Protein AF-A0AA40ZTD1-F1 (afdb_monomer_lite)

Structure (mmCIF, N/CA/C/O backbone):
data_AF-A0AA40ZTD1-F1
#
_entry.id   AF-A0AA40ZTD1-F1
#
loop_
_atom_site.group_PDB
_atom_site.id
_atom_site.type_symbol
_atom_site.label_atom_id
_atom_site.label_alt_id
_atom_site.label_comp_id
_atom_site.label_asym_id
_atom_site.label_entity_id
_atom_site.label_seq_id
_atom_site.pdbx_PDB_ins_code
_atom_site.Cartn_x
_atom_site.Cartn_y
_atom_site.Cartn_z
_atom_site.occupancy
_atom_site.B_iso_or_equiv
_atom_site.auth_seq_id
_atom_site.auth_comp_id
_atom_site.auth_asym_id
_atom_site.auth_atom_id
_atom_site.pdbx_PDB_model_num
ATOM 1 N N . MET A 1 1 ? -2.121 -22.161 13.294 1.00 44.66 1 MET A N 1
ATOM 2 C CA . MET A 1 1 ? -2.294 -21.063 14.268 1.00 44.66 1 MET A CA 1
ATOM 3 C C . MET A 1 1 ? -3.595 -20.372 13.915 1.00 44.66 1 MET A C 1
ATOM 5 O O . MET A 1 1 ? -3.881 -20.266 12.732 1.00 44.66 1 MET A O 1
ATOM 9 N N . ASN A 1 2 ? -4.419 -20.008 14.896 1.00 51.22 2 ASN A N 1
ATOM 10 C CA . ASN A 1 2 ? -5.628 -19.241 14.607 1.00 51.22 2 ASN A CA 1
ATOM 11 C C . ASN A 1 2 ? -5.185 -17.822 14.246 1.00 51.22 2 ASN A C 1
ATOM 13 O O . ASN A 1 2 ? -4.738 -17.079 15.114 1.00 51.22 2 ASN A O 1
ATOM 17 N N . ASP A 1 3 ? -5.237 -17.503 12.955 1.00 63.94 3 ASP A N 1
ATOM 18 C CA . ASP A 1 3 ? -4.934 -16.189 12.393 1.00 63.94 3 ASP A CA 1
ATOM 19 C C . ASP A 1 3 ? -5.992 -15.188 12.855 1.00 63.94 3 ASP A C 1
ATOM 21 O O . ASP A 1 3 ? -6.998 -14.958 12.175 1.00 63.94 3 ASP A O 1
ATOM 25 N N . THR A 1 4 ? -5.793 -14.673 14.068 1.00 84.56 4 THR A N 1
ATOM 26 C CA . THR A 1 4 ? -6.741 -13.796 14.746 1.00 84.56 4 THR A CA 1
ATOM 27 C C . THR A 1 4 ? -6.064 -12.531 15.230 1.00 84.56 4 THR A C 1
ATOM 29 O O . THR A 1 4 ? -5.231 -12.565 16.136 1.00 84.56 4 THR A O 1
ATOM 32 N N . ILE A 1 5 ? -6.467 -11.415 14.633 1.00 93.75 5 ILE A N 1
ATOM 33 C CA . ILE A 1 5 ? -6.135 -10.065 15.079 1.00 93.75 5 ILE A CA 1
ATOM 34 C C . ILE A 1 5 ? -7.439 -9.310 15.302 1.00 93.75 5 ILE A C 1
ATOM 36 O O . ILE A 1 5 ? -8.308 -9.273 14.426 1.00 93.75 5 ILE A O 1
ATOM 40 N N . THR A 1 6 ? -7.557 -8.679 16.463 1.00 95.25 6 THR A N 1
ATOM 41 C CA . THR A 1 6 ? -8.666 -7.788 16.795 1.00 95.25 6 THR A CA 1
ATOM 42 C C . THR A 1 6 ? -8.119 -6.395 17.041 1.00 95.25 6 THR A C 1
ATOM 44 O O . THR A 1 6 ? -7.169 -6.214 17.794 1.00 95.25 6 THR A O 1
ATOM 47 N N . ILE A 1 7 ? -8.733 -5.396 16.417 1.00 97.12 7 ILE A N 1
ATOM 48 C CA . ILE A 1 7 ? -8.440 -3.980 16.607 1.00 97.12 7 ILE A CA 1
ATOM 49 C C . ILE A 1 7 ? -9.749 -3.271 16.928 1.00 97.12 7 ILE A C 1
ATOM 51 O O . ILE A 1 7 ? -10.681 -3.269 16.122 1.00 97.12 7 ILE A O 1
ATOM 55 N N . ARG A 1 8 ? -9.809 -2.599 18.072 1.00 97.44 8 ARG A N 1
ATOM 56 C CA . ARG A 1 8 ? -10.888 -1.680 18.419 1.00 97.44 8 ARG A CA 1
ATOM 57 C C . ARG A 1 8 ? -10.333 -0.267 18.510 1.00 97.44 8 ARG A C 1
ATOM 59 O O . ARG A 1 8 ? -9.613 0.091 19.437 1.00 97.44 8 ARG A O 1
ATOM 66 N N . ALA A 1 9 ? -10.675 0.538 17.511 1.00 97.50 9 ALA A N 1
ATOM 67 C CA . ALA A 1 9 ? -10.151 1.885 17.340 1.00 97.50 9 ALA A CA 1
ATOM 68 C C . ALA A 1 9 ? -11.274 2.917 17.250 1.00 97.50 9 ALA A C 1
ATOM 70 O O . ALA A 1 9 ? -12.373 2.649 16.752 1.00 97.50 9 ALA A O 1
ATOM 71 N N . THR A 1 10 ? -10.972 4.151 17.657 1.00 97.69 10 THR A N 1
ATOM 72 C CA . THR A 1 10 ? -11.918 5.249 17.463 1.00 97.69 10 THR A CA 1
ATOM 73 C C . THR A 1 10 ? -12.029 5.602 15.979 1.00 97.69 10 THR A C 1
ATOM 75 O O . THR A 1 10 ? -11.032 5.657 15.249 1.00 97.69 10 THR A O 1
ATOM 78 N N . LYS A 1 11 ? -13.237 5.963 15.533 1.00 96.88 11 LYS A N 1
ATOM 79 C CA . LYS A 1 11 ? -13.462 6.525 14.193 1.00 96.88 11 LYS A CA 1
ATOM 80 C C . LYS A 1 11 ? -12.561 7.737 13.931 1.00 96.88 11 LYS A C 1
ATOM 82 O O . LYS A 1 11 ? -12.129 7.937 12.796 1.00 96.88 11 LYS A O 1
ATOM 87 N N . LYS A 1 12 ? -12.268 8.545 14.960 1.00 97.38 12 LYS A N 1
ATOM 88 C CA . LYS A 1 12 ? -11.381 9.713 14.858 1.00 97.38 12 LYS A CA 1
ATOM 89 C C . LYS A 1 12 ? -9.960 9.290 14.480 1.00 97.38 12 LYS A C 1
ATOM 91 O O . LYS A 1 12 ? -9.439 9.827 13.509 1.00 97.38 12 LYS A O 1
ATOM 96 N N . SER A 1 13 ? -9.376 8.318 15.183 1.00 97.56 13 SER A N 1
ATOM 97 C CA . SER A 1 13 ? -8.025 7.809 14.900 1.00 97.56 13 SER A CA 1
ATOM 98 C C . SER A 1 13 ? -7.928 7.259 13.478 1.00 97.56 13 SER A C 1
ATOM 100 O O . SER A 1 13 ? -7.059 7.673 12.713 1.00 97.56 13 SER A O 1
ATOM 102 N N . LEU A 1 14 ? -8.895 6.427 13.074 1.00 97.75 14 LEU A N 1
ATOM 103 C CA . LEU A 1 14 ? -8.951 5.872 11.718 1.00 97.75 14 LEU A CA 1
ATOM 104 C C . LEU A 1 14 ? -9.128 6.961 10.651 1.00 97.75 14 LEU A C 1
ATOM 106 O O . LEU A 1 14 ? -8.474 6.930 9.611 1.00 97.75 14 LEU A O 1
ATOM 110 N N . SER A 1 15 ? -9.963 7.969 10.917 1.00 97.50 15 SER A N 1
ATOM 111 C CA . SER A 1 15 ? -10.144 9.108 10.009 1.00 97.50 15 SER A CA 1
ATOM 112 C C . SER A 1 15 ? -8.856 9.918 9.844 1.00 97.50 15 SER A C 1
ATOM 114 O O . SER A 1 15 ? -8.562 10.374 8.739 1.00 97.50 15 SER A O 1
ATOM 116 N N . THR A 1 16 ? -8.091 10.110 10.921 1.00 97.81 16 THR A N 1
ATOM 117 C CA . THR A 1 16 ? -6.793 10.794 10.874 1.00 97.81 16 THR A CA 1
ATOM 118 C C . THR A 1 16 ? -5.773 9.977 10.087 1.00 97.81 16 THR A C 1
ATOM 120 O O . THR A 1 16 ? -5.138 10.536 9.197 1.00 97.81 16 THR A O 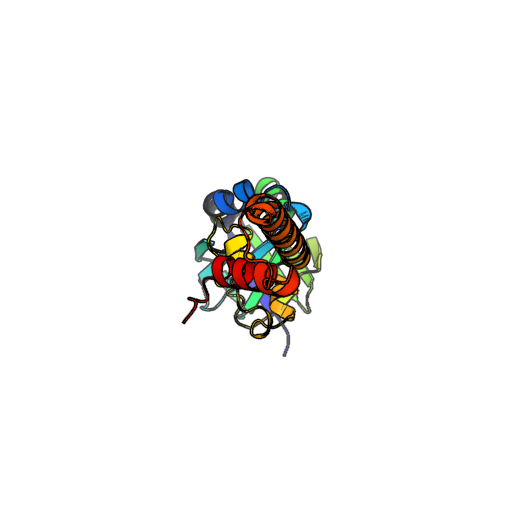1
ATOM 123 N N . ALA A 1 17 ? -5.685 8.665 10.325 1.00 97.50 17 ALA A N 1
ATOM 124 C CA . ALA A 1 17 ? -4.798 7.772 9.581 1.00 97.50 17 ALA A CA 1
ATOM 125 C C . ALA A 1 17 ? -5.095 7.800 8.072 1.00 97.50 17 ALA A C 1
ATOM 127 O O . ALA A 1 17 ? -4.202 8.028 7.258 1.00 97.50 17 ALA A O 1
ATOM 128 N N . VAL A 1 18 ? -6.372 7.679 7.688 1.00 97.00 18 VAL A N 1
ATOM 129 C CA . VAL A 1 18 ? -6.798 7.767 6.282 1.00 97.00 18 VAL A CA 1
ATOM 130 C C . VAL A 1 18 ? -6.386 9.105 5.662 1.00 97.00 18 VAL A C 1
ATOM 132 O O . VAL A 1 18 ? -5.887 9.123 4.537 1.00 97.00 18 VAL A O 1
ATOM 135 N N . LYS A 1 19 ? -6.561 10.225 6.377 1.00 96.38 19 LYS A N 1
ATOM 136 C CA . LYS A 1 19 ? -6.160 11.558 5.895 1.00 96.38 19 LYS A CA 1
ATOM 137 C C . LYS A 1 19 ? -4.646 11.696 5.750 1.00 96.38 19 LYS A C 1
ATOM 139 O O . LYS A 1 19 ? -4.204 12.215 4.730 1.00 96.38 19 LYS A O 1
ATOM 144 N N . ALA A 1 20 ? -3.872 11.226 6.727 1.00 95.44 20 ALA A N 1
ATOM 145 C CA . ALA A 1 20 ? -2.412 11.276 6.690 1.00 95.44 20 ALA A CA 1
ATOM 146 C C . ALA A 1 20 ? -1.857 10.501 5.483 1.00 95.44 20 ALA A C 1
ATOM 148 O O . ALA A 1 20 ? -0.979 10.984 4.774 1.00 95.44 20 ALA A O 1
ATOM 149 N N . LEU A 1 21 ? -2.451 9.344 5.181 1.00 95.12 21 LEU A N 1
ATOM 150 C CA . LEU A 1 21 ? -2.023 8.458 4.094 1.00 95.12 21 LEU A CA 1
ATOM 151 C C . LEU A 1 21 ? -2.641 8.809 2.727 1.00 95.12 21 LEU A C 1
ATOM 153 O O . LEU A 1 21 ? -2.369 8.149 1.723 1.00 95.12 21 LEU A O 1
ATOM 157 N N . PHE A 1 22 ? -3.461 9.862 2.650 1.00 93.31 22 PHE A N 1
ATOM 158 C CA . PHE A 1 22 ? -4.164 10.246 1.422 1.00 93.31 22 PHE A CA 1
ATOM 159 C C . PHE A 1 22 ? -3.223 10.693 0.296 1.00 93.31 22 PHE A C 1
ATOM 161 O O . PHE A 1 22 ? -3.551 10.528 -0.880 1.00 93.3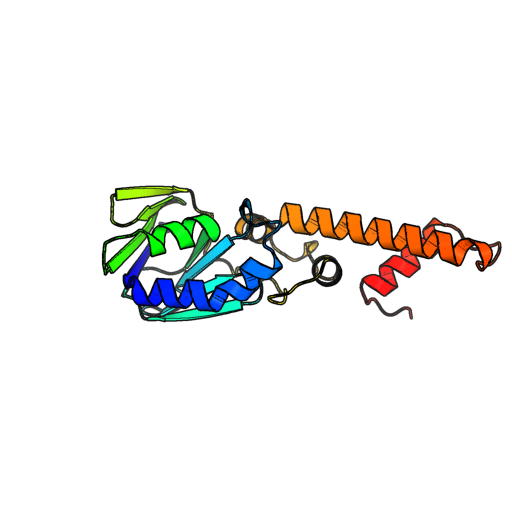1 22 PHE A O 1
ATOM 168 N N . ALA A 1 23 ? -2.050 11.238 0.634 1.00 90.12 23 ALA A N 1
ATOM 169 C CA . ALA A 1 23 ? -1.076 11.689 -0.356 1.00 90.12 23 ALA A CA 1
ATOM 170 C C . ALA A 1 23 ? -0.597 10.544 -1.269 1.00 90.12 23 ALA A C 1
ATOM 172 O O . ALA A 1 23 ? -0.529 10.741 -2.484 1.00 90.12 23 ALA A O 1
ATOM 173 N N . GLY A 1 24 ? -0.356 9.353 -0.707 1.00 87.88 24 GLY A N 1
ATOM 174 C CA . GLY A 1 24 ? -0.003 8.159 -1.483 1.00 87.88 24 GLY A CA 1
ATOM 175 C C . GLY A 1 24 ? -1.124 7.745 -2.428 1.00 87.88 24 GLY A C 1
ATOM 176 O O . GLY A 1 24 ? -0.923 7.657 -3.639 1.00 87.88 24 GLY A O 1
ATOM 177 N N . TYR A 1 25 ? -2.348 7.625 -1.901 1.00 91.31 25 TYR A N 1
ATOM 178 C CA . TYR A 1 25 ? -3.519 7.287 -2.714 1.00 91.31 25 TYR A CA 1
ATOM 179 C C . TYR A 1 25 ? -3.725 8.272 -3.874 1.00 91.31 25 TYR A C 1
ATOM 181 O O . TYR A 1 25 ? -3.976 7.861 -5.003 1.00 91.31 25 TYR A O 1
ATOM 189 N N . LYS A 1 26 ? -3.590 9.583 -3.627 1.00 91.94 26 LYS A N 1
ATOM 190 C CA . LYS A 1 26 ? -3.792 10.613 -4.657 1.00 91.94 26 LYS A CA 1
ATOM 191 C C . LYS A 1 26 ? -2.813 10.465 -5.823 1.00 91.94 26 LYS A C 1
ATOM 193 O O . LYS A 1 26 ? -3.191 10.703 -6.966 1.00 91.94 26 LYS A O 1
ATOM 198 N N . LYS A 1 27 ? -1.564 10.098 -5.545 1.00 90.44 27 LYS A N 1
ATOM 199 C CA . LYS A 1 27 ? -0.513 9.960 -6.565 1.00 90.44 27 LYS A CA 1
ATOM 200 C C . LYS A 1 27 ? -0.671 8.698 -7.402 1.00 90.44 27 LYS A C 1
ATOM 202 O O . LYS A 1 27 ? -0.327 8.708 -8.579 1.00 90.44 27 LYS A O 1
ATOM 207 N N . HIS A 1 28 ? -1.309 7.686 -6.826 1.00 90.00 28 HIS A N 1
ATOM 208 C CA . HIS A 1 28 ? -1.566 6.390 -7.448 1.00 90.00 28 HIS A CA 1
ATOM 209 C C . HIS A 1 28 ? -3.048 6.163 -7.759 1.00 90.00 28 HIS A C 1
ATOM 211 O O . HIS A 1 28 ? -3.495 5.027 -7.888 1.00 90.00 28 HIS A O 1
ATOM 217 N N . ALA A 1 29 ? -3.823 7.241 -7.915 1.00 88.06 29 ALA A N 1
ATOM 218 C CA . ALA A 1 29 ? -5.276 7.179 -8.083 1.00 88.06 29 ALA A CA 1
ATOM 219 C C . ALA A 1 29 ? -5.723 6.387 -9.326 1.00 88.06 29 ALA A C 1
ATOM 221 O O . ALA A 1 29 ? -6.811 5.813 -9.324 1.00 88.06 29 ALA A O 1
ATOM 222 N N . LYS A 1 30 ? -4.876 6.296 -10.362 1.00 90.38 30 LYS A N 1
ATOM 223 C CA . LYS A 1 30 ? -5.119 5.432 -11.532 1.00 90.38 30 LYS A CA 1
ATOM 224 C C . LYS A 1 30 ? -5.232 3.942 -11.177 1.00 90.38 30 LYS A C 1
ATOM 226 O O . LYS A 1 30 ? -5.883 3.206 -11.901 1.00 90.38 30 LYS A O 1
ATOM 231 N N . TYR A 1 31 ? -4.673 3.524 -10.041 1.00 89.31 31 TYR A N 1
ATOM 232 C CA . TYR A 1 31 ? -4.773 2.168 -9.498 1.00 89.31 31 TYR A CA 1
ATOM 233 C C . TYR A 1 31 ? -5.752 2.084 -8.323 1.00 89.31 31 TYR A C 1
ATOM 235 O O . TYR A 1 31 ? -5.621 1.203 -7.480 1.00 89.31 31 TYR A O 1
ATOM 243 N N . SER A 1 32 ? -6.701 3.020 -8.206 1.00 87.19 32 SER A N 1
ATOM 244 C CA . SER A 1 32 ? -7.540 3.165 -7.004 1.00 87.19 32 SER A CA 1
ATOM 245 C C . SER A 1 32 ? -8.258 1.890 -6.550 1.00 87.19 32 SER A C 1
ATOM 247 O O . SER A 1 32 ? -8.462 1.721 -5.347 1.00 87.19 32 SER A O 1
ATOM 249 N N . ASP A 1 33 ? -8.605 0.997 -7.477 1.00 86.50 33 ASP A N 1
ATOM 250 C CA . ASP A 1 33 ? -9.276 -0.266 -7.164 1.00 86.50 33 ASP A CA 1
ATOM 251 C C . ASP A 1 33 ? -8.307 -1.314 -6.585 1.00 86.50 33 ASP A C 1
ATOM 253 O O . ASP A 1 33 ? -8.670 -2.042 -5.659 1.00 86.50 33 ASP A O 1
ATOM 257 N N . ALA A 1 34 ? -7.056 -1.336 -7.059 1.00 87.94 34 ALA A N 1
ATOM 258 C CA . ALA A 1 34 ? -6.000 -2.209 -6.545 1.00 87.94 34 ALA A CA 1
ATOM 259 C C . ALA A 1 34 ? -5.304 -1.633 -5.299 1.00 87.94 34 ALA A C 1
ATOM 261 O O . ALA A 1 34 ? -4.769 -2.390 -4.497 1.00 87.94 34 ALA A O 1
ATOM 262 N N . TYR A 1 35 ? -5.331 -0.309 -5.106 1.00 92.12 35 TYR A N 1
ATOM 263 C CA . TYR A 1 35 ? -4.591 0.380 -4.049 1.00 92.12 35 TYR A CA 1
ATOM 264 C C . TYR A 1 35 ? -5.055 -0.045 -2.649 1.00 92.12 35 TYR A C 1
ATOM 266 O O . TYR A 1 35 ? -6.205 0.183 -2.245 1.00 92.12 35 TYR A O 1
ATOM 274 N N . LYS A 1 36 ? -4.136 -0.635 -1.884 1.00 94.69 36 LYS A N 1
ATOM 275 C CA . LYS A 1 36 ? -4.411 -1.185 -0.556 1.00 94.69 36 LYS A CA 1
ATOM 276 C C . LYS A 1 36 ? -4.019 -0.231 0.571 1.00 94.69 36 LYS A C 1
ATOM 278 O O . LYS A 1 36 ? -3.098 0.574 0.456 1.00 94.69 36 LYS A O 1
ATOM 283 N N . LEU A 1 37 ? -4.729 -0.369 1.682 1.00 95.88 37 LEU A N 1
ATOM 284 C CA . LEU A 1 37 ? -4.330 0.077 3.008 1.00 95.88 37 LEU A CA 1
ATOM 285 C C . LEU A 1 37 ? -4.095 -1.175 3.850 1.00 95.88 37 LEU A C 1
ATOM 287 O O . LEU A 1 37 ? -4.952 -2.057 3.881 1.00 95.88 37 LEU A O 1
ATOM 291 N N . SER A 1 38 ? -2.973 -1.226 4.548 1.00 96.62 38 SER A N 1
ATOM 292 C CA . SER A 1 38 ? -2.675 -2.247 5.542 1.00 96.62 38 SER A CA 1
ATOM 293 C C . SER A 1 38 ? -2.897 -1.697 6.948 1.00 96.62 38 SER A C 1
ATOM 295 O O . SER A 1 38 ? -2.582 -0.537 7.220 1.00 96.62 38 SER A O 1
ATOM 297 N N . LEU A 1 39 ? -3.434 -2.524 7.838 1.00 97.12 39 LEU A N 1
ATOM 298 C CA . LEU A 1 39 ? -3.424 -2.298 9.278 1.00 97.12 39 LEU A CA 1
ATOM 299 C C . LEU A 1 39 ? -2.628 -3.427 9.924 1.00 97.12 39 LEU A C 1
ATOM 301 O O . LEU A 1 39 ? -2.927 -4.600 9.698 1.00 97.12 39 LEU A O 1
ATOM 305 N N . SER A 1 40 ? -1.632 -3.065 10.727 1.00 96.06 40 SER A N 1
ATOM 306 C CA . SER A 1 40 ? -0.762 -4.017 11.413 1.00 96.06 40 SER A CA 1
ATOM 307 C C . SER A 1 40 ? -0.706 -3.759 12.909 1.00 96.06 40 SER A C 1
ATOM 309 O O . SER A 1 40 ? -0.637 -2.600 13.328 1.00 96.06 40 SER A O 1
ATOM 311 N N . VAL A 1 41 ? -0.624 -4.832 13.686 1.00 96.00 41 VAL A N 1
ATOM 312 C CA . VAL A 1 41 ? -0.312 -4.805 15.117 1.00 96.00 41 VAL A CA 1
ATOM 313 C C . VAL A 1 41 ? 0.936 -5.646 15.332 1.00 96.00 41 VAL A C 1
ATOM 315 O O . VAL A 1 41 ? 0.902 -6.872 15.237 1.00 96.00 41 VAL A O 1
ATOM 318 N N . ALA A 1 42 ? 2.049 -4.965 15.589 1.00 92.88 42 ALA A N 1
ATOM 319 C CA . ALA A 1 42 ? 3.298 -5.595 16.019 1.00 92.88 42 ALA A CA 1
ATOM 320 C C . ALA A 1 42 ? 3.436 -5.552 17.548 1.00 92.88 42 ALA A C 1
ATOM 322 O O . ALA A 1 42 ? 3.897 -6.512 18.159 1.00 92.88 42 ALA A O 1
ATOM 323 N N . THR A 1 43 ? 2.976 -4.456 18.157 1.00 92.69 43 THR A N 1
ATOM 324 C CA . THR A 1 43 ? 3.005 -4.223 19.602 1.00 92.69 43 THR A CA 1
ATOM 325 C C . THR A 1 43 ? 1.575 -4.046 20.107 1.00 92.69 43 THR A C 1
ATOM 327 O O . THR A 1 43 ? 0.850 -3.224 19.538 1.00 92.69 43 THR A O 1
ATOM 330 N N . PRO A 1 44 ? 1.153 -4.757 21.170 1.00 93.69 44 PRO A N 1
ATOM 331 C CA . PRO A 1 44 ? -0.166 -4.558 21.761 1.00 93.69 44 PRO A CA 1
ATOM 332 C C . PRO A 1 44 ? -0.419 -3.087 22.113 1.00 93.69 44 PRO A C 1
ATOM 334 O O . PRO A 1 44 ? 0.453 -2.412 22.656 1.00 93.69 44 PRO A O 1
ATOM 337 N N . GLY A 1 45 ? -1.612 -2.587 21.800 1.00 95.25 45 GLY A N 1
ATOM 338 C CA . GLY A 1 45 ? -2.013 -1.201 22.041 1.00 95.25 45 GLY A CA 1
ATOM 339 C C . GLY A 1 45 ? -1.678 -0.231 20.903 1.00 95.25 45 GLY A C 1
ATOM 340 O O . GLY A 1 45 ? -2.206 0.881 20.880 1.00 95.25 45 GLY A O 1
ATOM 341 N N . LEU A 1 46 ? -0.837 -0.633 19.942 1.00 97.25 46 LEU A N 1
ATOM 342 C CA . LEU A 1 46 ? -0.371 0.225 18.855 1.00 97.25 46 LEU A CA 1
ATOM 343 C C . LEU A 1 46 ? -0.710 -0.375 17.489 1.00 97.25 46 LEU A C 1
ATOM 345 O O . LEU A 1 46 ? -0.252 -1.457 17.124 1.00 97.25 46 LEU A O 1
ATOM 349 N N . VAL A 1 47 ? -1.473 0.379 16.702 1.00 97.69 47 VAL A N 1
ATOM 350 C CA . VAL A 1 47 ? -1.807 0.024 15.322 1.00 97.69 47 VAL A CA 1
ATOM 351 C C . VAL A 1 47 ? -1.011 0.909 14.383 1.00 97.69 47 VAL A C 1
ATOM 353 O O . VAL A 1 47 ? -1.051 2.135 14.495 1.00 97.69 47 VAL A O 1
ATOM 356 N N . THR A 1 48 ? -0.353 0.297 13.404 1.00 97.50 48 THR A N 1
ATOM 357 C CA . THR A 1 48 ? 0.259 1.022 12.289 1.00 97.50 48 THR A CA 1
ATOM 358 C C . THR A 1 48 ? -0.566 0.814 11.031 1.00 97.50 48 THR A C 1
ATOM 360 O O . THR A 1 48 ? -0.730 -0.307 10.552 1.00 97.50 48 THR A O 1
ATOM 363 N N . ALA A 1 49 ? -1.094 1.910 10.492 1.00 97.25 49 ALA A N 1
ATOM 364 C CA . ALA A 1 49 ? -1.700 1.945 9.174 1.00 97.25 49 ALA A CA 1
ATOM 365 C C . ALA A 1 49 ? -0.625 2.233 8.126 1.00 97.25 49 ALA A C 1
ATOM 367 O O . ALA A 1 49 ? 0.130 3.195 8.273 1.00 97.25 49 ALA A O 1
ATOM 368 N N . ARG A 1 50 ? -0.571 1.434 7.059 1.00 96.12 50 ARG A N 1
ATOM 369 C CA . ARG A 1 50 ? 0.413 1.581 5.982 1.00 96.12 50 ARG A CA 1
ATOM 370 C C . ARG A 1 50 ? -0.231 1.636 4.612 1.00 96.12 50 ARG A C 1
ATOM 372 O O . ARG A 1 50 ? -1.207 0.949 4.322 1.00 96.12 50 ARG A O 1
ATOM 379 N N . VAL A 1 51 ? 0.385 2.423 3.751 1.00 94.81 51 VAL A N 1
ATOM 380 C CA . VAL A 1 51 ? 0.317 2.290 2.298 1.00 94.81 51 VAL A CA 1
ATOM 381 C C . VAL A 1 51 ? 1.753 2.134 1.797 1.00 94.81 51 VAL A C 1
ATOM 383 O O . VAL A 1 51 ? 2.697 2.343 2.558 1.00 94.81 51 VAL A O 1
ATOM 386 N N . LEU A 1 52 ? 1.949 1.796 0.527 1.00 91.94 52 LEU A N 1
ATOM 387 C CA . LEU A 1 52 ? 3.300 1.733 -0.036 1.00 91.94 52 LEU A CA 1
ATOM 388 C C . LEU A 1 52 ? 4.041 3.063 0.179 1.00 91.94 52 LEU A C 1
ATOM 390 O O . LEU A 1 52 ? 3.560 4.118 -0.237 1.00 91.94 52 LEU A O 1
ATOM 394 N N . GLY A 1 53 ? 5.177 2.995 0.876 1.00 88.19 53 GLY A N 1
ATOM 395 C CA . GLY A 1 53 ? 6.046 4.132 1.174 1.00 88.19 53 GLY A CA 1
ATOM 396 C C . GLY A 1 53 ? 5.519 5.157 2.180 1.00 88.19 53 GLY A C 1
ATOM 397 O O . GLY A 1 53 ? 6.097 6.238 2.283 1.00 88.19 53 GLY A O 1
ATOM 398 N N . GLY A 1 54 ? 4.439 4.864 2.912 1.00 92.31 54 GLY A N 1
ATOM 399 C CA . GLY A 1 54 ? 3.919 5.762 3.944 1.00 92.31 54 GLY A CA 1
ATOM 400 C C . GLY A 1 54 ? 3.223 5.031 5.084 1.00 92.31 54 GLY A C 1
ATOM 401 O O . GLY A 1 54 ? 2.470 4.084 4.867 1.00 92.31 54 GLY A O 1
ATOM 402 N N . GLU A 1 55 ? 3.424 5.516 6.305 1.00 95.00 55 GLU A N 1
ATOM 403 C CA . GLU A 1 55 ? 2.845 4.920 7.505 1.00 95.00 55 GLU A CA 1
ATOM 404 C C . GLU A 1 55 ? 2.323 5.964 8.494 1.00 95.00 55 GLU A C 1
ATOM 406 O O . GLU A 1 55 ? 2.730 7.126 8.495 1.00 95.00 55 GLU A O 1
ATOM 411 N N . TYR A 1 56 ? 1.365 5.540 9.312 1.00 96.88 56 TYR A N 1
ATOM 412 C CA . TYR A 1 56 ? 0.791 6.336 10.384 1.00 96.88 56 TYR A CA 1
ATOM 413 C C . TYR A 1 56 ? 0.390 5.424 11.542 1.00 96.88 56 TYR A C 1
ATOM 415 O O . TYR A 1 56 ? -0.423 4.514 11.364 1.00 96.88 56 TYR A O 1
ATOM 423 N N . SER A 1 57 ? 0.924 5.691 12.731 1.00 97.69 57 SER A N 1
ATOM 424 C CA . SER A 1 57 ? 0.651 4.899 13.933 1.00 97.69 57 SER A CA 1
ATOM 425 C C . SER A 1 57 ? -0.298 5.624 14.884 1.00 97.69 57 SER A C 1
ATOM 427 O O . SER A 1 57 ? -0.257 6.849 15.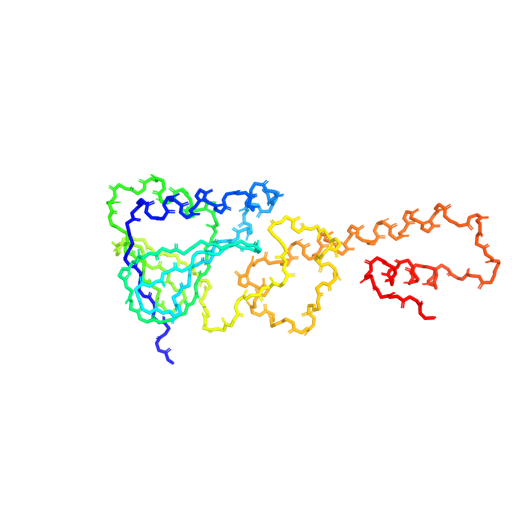006 1.00 97.69 57 SER A O 1
ATOM 429 N N . PHE A 1 58 ? -1.162 4.868 15.556 1.00 98.06 58 PHE A N 1
ATOM 430 C CA . PHE A 1 58 ? -2.097 5.380 16.556 1.00 98.06 58 PHE A CA 1
ATOM 431 C C . PHE A 1 58 ? -2.431 4.314 17.602 1.00 98.06 58 PHE A C 1
ATOM 433 O O . PHE A 1 58 ? -2.354 3.114 17.337 1.00 98.06 58 PHE A O 1
ATOM 440 N N . GLU 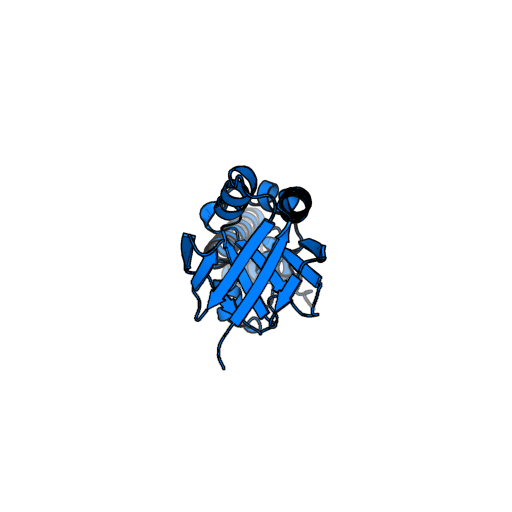A 1 59 ? -2.842 4.763 18.785 1.00 97.62 59 GLU A N 1
ATOM 441 C CA . GLU A 1 59 ? -3.258 3.882 19.876 1.00 97.62 59 GLU A CA 1
ATOM 442 C C . GLU A 1 59 ? -4.671 3.320 19.654 1.00 97.62 59 GLU A C 1
ATOM 444 O O . GLU A 1 59 ? -5.581 4.026 19.192 1.00 97.62 59 GLU A O 1
ATOM 449 N N . ALA A 1 60 ? -4.852 2.045 19.995 1.00 97.50 60 ALA A N 1
ATOM 450 C CA . ALA A 1 60 ? -6.122 1.327 19.938 1.00 97.50 60 ALA A CA 1
ATOM 451 C C . ALA A 1 60 ? -6.109 0.132 20.904 1.00 97.50 60 ALA A C 1
ATOM 453 O O . ALA A 1 60 ? -5.049 -0.349 21.286 1.00 97.50 60 ALA A O 1
ATOM 454 N N . GLU A 1 61 ? -7.277 -0.395 21.263 1.00 97.25 61 GLU A N 1
ATOM 455 C CA . GLU A 1 61 ? -7.349 -1.685 21.958 1.00 97.25 61 GLU A CA 1
ATOM 456 C C . GLU A 1 61 ? -7.081 -2.802 20.939 1.00 97.25 61 GLU A C 1
ATOM 458 O O . GLU A 1 61 ? -7.710 -2.833 19.877 1.00 97.25 61 GLU A O 1
ATOM 463 N N . THR A 1 62 ? -6.144 -3.707 21.227 1.00 96.75 62 THR A N 1
ATOM 464 C CA . THR A 1 62 ? -5.737 -4.756 20.280 1.00 96.75 62 THR A CA 1
ATOM 465 C C . THR A 1 62 ? -5.567 -6.108 20.954 1.00 96.75 62 THR A C 1
ATOM 467 O O . THR A 1 62 ? -5.023 -6.177 22.055 1.00 96.75 62 THR A O 1
ATOM 470 N N . GLU A 1 63 ? -5.902 -7.177 20.240 1.00 94.94 63 GLU A N 1
ATOM 471 C CA . GLU A 1 63 ? -5.592 -8.558 20.616 1.00 94.94 63 GLU A CA 1
ATOM 472 C C . GLU A 1 63 ? -4.955 -9.279 19.424 1.00 94.94 63 GLU A C 1
ATOM 474 O O . GLU A 1 63 ? -5.407 -9.122 18.288 1.00 94.94 63 GLU A O 1
ATOM 479 N N . GLY A 1 64 ? -3.916 -10.075 19.684 1.00 91.94 64 GLY A N 1
ATOM 480 C CA . GLY A 1 64 ? -3.134 -10.741 18.640 1.00 91.94 64 GLY A CA 1
ATOM 481 C C . GLY A 1 64 ? -2.133 -9.818 17.936 1.00 91.94 64 GLY A C 1
ATOM 482 O O . GLY A 1 64 ? -2.022 -8.627 18.233 1.00 91.94 64 GLY A O 1
ATOM 483 N N . THR A 1 65 ? -1.376 -10.394 17.008 1.00 92.19 65 THR A N 1
ATOM 484 C CA . THR A 1 65 ? -0.398 -9.696 16.165 1.00 92.19 65 THR A CA 1
ATOM 485 C C . THR A 1 65 ? -0.578 -10.123 14.717 1.00 92.19 65 THR A C 1
ATOM 487 O O . THR A 1 65 ? -1.114 -11.192 14.441 1.00 92.19 65 THR A O 1
ATOM 490 N N . GLY A 1 66 ? -0.141 -9.282 13.785 1.00 92.94 66 GLY A N 1
ATOM 491 C CA . GLY A 1 66 ? -0.241 -9.552 12.353 1.00 92.94 66 GLY A CA 1
ATOM 492 C C . GLY A 1 66 ? -0.666 -8.326 11.564 1.00 92.94 66 GLY A C 1
ATOM 493 O O . GLY A 1 66 ? -0.806 -7.228 12.108 1.00 92.94 66 GLY A O 1
ATOM 494 N N . SER A 1 67 ? -0.864 -8.522 10.266 1.00 94.62 67 SER A N 1
ATOM 495 C CA . SER A 1 67 ? -1.226 -7.467 9.326 1.00 94.62 67 SER A CA 1
ATOM 496 C C . SER A 1 67 ? -2.326 -7.938 8.393 1.00 94.62 67 SER A C 1
ATOM 498 O O . SER A 1 67 ? -2.295 -9.066 7.910 1.00 94.62 67 SER A O 1
ATOM 500 N N . PHE A 1 68 ? -3.265 -7.055 8.062 1.00 95.00 68 PHE A N 1
ATOM 501 C CA . PHE A 1 68 ? -4.256 -7.324 7.023 1.00 95.00 68 PHE A CA 1
ATOM 502 C C . PHE A 1 68 ? -4.416 -6.148 6.067 1.00 95.00 68 PHE A C 1
ATOM 504 O O . PHE A 1 68 ? -4.268 -4.996 6.479 1.00 95.00 68 PHE A O 1
ATOM 511 N N . SER A 1 69 ? -4.700 -6.435 4.795 1.00 95.06 69 SER A N 1
ATOM 512 C CA . SER A 1 69 ? -4.908 -5.411 3.770 1.00 95.06 69 SER A CA 1
ATOM 513 C C . SER A 1 69 ? -6.363 -5.323 3.317 1.00 95.06 69 SER A C 1
ATOM 515 O O . SER A 1 69 ? -7.097 -6.309 3.226 1.00 95.06 69 SER A O 1
ATOM 517 N N . VAL A 1 70 ? -6.790 -4.100 3.019 1.00 94.19 70 VAL A N 1
ATOM 518 C CA . VAL A 1 70 ? -8.112 -3.763 2.482 1.00 94.19 70 VAL A CA 1
ATOM 519 C C . VAL A 1 70 ? -7.963 -2.751 1.354 1.00 94.19 70 VAL A C 1
ATOM 521 O O . VAL A 1 70 ? -6.981 -2.015 1.296 1.00 94.19 70 VAL A O 1
ATOM 524 N N . SER A 1 71 ? -8.944 -2.663 0.453 1.00 93.25 71 SER A N 1
ATOM 525 C CA . SER A 1 71 ? -8.979 -1.561 -0.518 1.00 93.25 71 SER A CA 1
ATOM 526 C C . SER A 1 71 ? -9.037 -0.222 0.223 1.00 93.25 71 SER A C 1
ATOM 528 O O . SER A 1 71 ? -9.932 0.002 1.046 1.00 93.25 71 SER A O 1
ATOM 530 N N . TYR A 1 72 ? -8.112 0.689 -0.091 1.00 94.56 72 TYR A N 1
ATOM 531 C CA . TYR A 1 72 ? -8.070 2.016 0.527 1.00 94.56 72 TYR A CA 1
ATOM 532 C C . TYR A 1 72 ? -9.363 2.792 0.252 1.00 94.56 72 TYR A C 1
ATOM 534 O O . TYR A 1 72 ? -9.920 3.424 1.152 1.00 94.56 72 TYR A O 1
ATOM 542 N N . ARG A 1 73 ? -9.869 2.727 -0.990 1.00 93.69 73 ARG A N 1
ATOM 543 C CA . ARG A 1 73 ? -11.106 3.404 -1.406 1.00 93.69 73 ARG A CA 1
ATOM 544 C C . ARG A 1 73 ? -12.287 2.943 -0.559 1.00 93.69 73 ARG A C 1
ATOM 546 O O . ARG A 1 73 ? -13.015 3.780 -0.025 1.00 93.69 73 ARG A O 1
ATOM 553 N N . TRP A 1 74 ? -12.449 1.629 -0.421 1.00 92.75 74 TRP A N 1
ATOM 554 C CA . TRP A 1 74 ? -13.513 1.046 0.388 1.00 92.75 74 TRP A CA 1
ATOM 555 C C . TRP A 1 74 ? -13.360 1.415 1.866 1.00 92.75 74 TRP A C 1
ATOM 557 O O . TRP A 1 74 ? -14.310 1.914 2.465 1.00 92.75 74 TRP A O 1
ATOM 567 N N . PHE A 1 75 ? -12.162 1.267 2.439 1.00 94.88 75 PHE A N 1
ATOM 568 C CA . PHE A 1 75 ? -11.933 1.543 3.858 1.00 94.88 75 PHE A CA 1
ATOM 569 C C . PHE A 1 75 ? -12.186 3.013 4.206 1.00 94.88 75 PHE A C 1
ATOM 571 O O . PHE A 1 75 ? -12.819 3.327 5.213 1.00 94.88 75 PHE A O 1
ATOM 578 N N . ARG A 1 76 ? -11.767 3.933 3.330 1.00 95.06 76 ARG A N 1
ATOM 579 C CA . ARG A 1 76 ? -12.058 5.364 3.463 1.00 95.06 76 ARG A CA 1
ATOM 580 C C . ARG A 1 76 ? -13.562 5.643 3.487 1.00 95.06 76 ARG A C 1
ATOM 582 O O . ARG A 1 76 ? -13.999 6.447 4.310 1.00 95.06 76 ARG A O 1
ATOM 589 N N . LEU A 1 77 ? -14.338 5.025 2.592 1.00 93.56 77 LEU A N 1
ATOM 590 C CA . LEU A 1 77 ? -15.799 5.174 2.565 1.00 93.56 77 LEU A CA 1
ATOM 591 C C . LEU A 1 77 ? -16.432 4.588 3.828 1.00 93.56 77 LEU A C 1
ATOM 593 O O . LEU A 1 77 ? -17.206 5.271 4.492 1.00 93.56 77 LEU A O 1
ATOM 597 N N . PHE A 1 78 ? -16.017 3.384 4.220 1.00 93.88 78 PHE A N 1
ATOM 598 C CA . PHE A 1 78 ? -16.469 2.736 5.446 1.00 93.88 78 PHE A CA 1
ATOM 599 C C . PHE A 1 78 ? -16.246 3.621 6.682 1.00 93.88 78 PHE A C 1
ATOM 601 O O . PHE A 1 78 ? -17.196 3.917 7.403 1.00 93.88 78 PHE A O 1
ATOM 608 N N . VAL A 1 79 ? -15.020 4.105 6.912 1.00 95.19 79 VAL A N 1
ATOM 609 C CA . VAL A 1 79 ? -14.709 4.959 8.071 1.00 95.19 79 VAL A CA 1
ATOM 610 C C . VAL A 1 79 ? -15.512 6.260 8.026 1.00 95.19 79 VAL A C 1
ATOM 612 O O . VAL A 1 79 ? -16.022 6.702 9.057 1.00 95.19 79 VAL A O 1
ATOM 615 N N . LYS A 1 80 ? -15.656 6.874 6.844 1.00 94.06 80 LYS A N 1
ATOM 616 C CA . LYS A 1 80 ? -16.427 8.112 6.666 1.00 94.06 80 LYS A CA 1
ATOM 617 C C . LYS A 1 80 ? -17.896 7.917 7.054 1.00 94.06 80 LYS A C 1
ATOM 619 O O . LYS A 1 80 ? -18.411 8.711 7.847 1.00 94.06 80 LYS A O 1
ATOM 624 N N . ASP A 1 81 ? -18.527 6.860 6.554 1.00 93.12 81 ASP A N 1
ATOM 625 C CA . ASP A 1 81 ? -19.974 6.650 6.653 1.00 93.12 81 ASP A CA 1
ATOM 626 C C . ASP A 1 81 ? -20.384 5.877 7.921 1.00 93.12 81 ASP A C 1
ATOM 628 O O . ASP A 1 81 ? -21.546 5.917 8.332 1.00 93.12 81 ASP A O 1
ATOM 632 N N . CYS A 1 82 ? -19.433 5.237 8.612 1.00 91.50 82 CYS A N 1
ATOM 633 C CA . CYS A 1 82 ? -19.683 4.551 9.876 1.00 91.50 82 CYS A CA 1
ATOM 634 C C . CYS A 1 82 ? -20.214 5.528 10.937 1.00 91.50 82 CYS A C 1
ATOM 636 O O . CYS A 1 82 ? -19.558 6.511 11.285 1.00 91.50 82 CYS A O 1
ATOM 638 N N . LYS A 1 83 ? -21.402 5.266 11.486 1.00 91.44 83 LYS A N 1
ATOM 639 C CA . LYS A 1 83 ? -22.021 6.124 12.515 1.00 91.44 83 LYS A CA 1
ATOM 640 C C . LYS A 1 83 ? -21.457 5.880 13.920 1.00 91.44 83 LYS A C 1
ATOM 642 O O . LYS A 1 83 ? -21.644 6.709 14.807 1.00 91.44 83 LYS A O 1
ATOM 647 N N . MET A 1 84 ? -20.769 4.759 14.129 1.00 93.12 84 MET A N 1
ATOM 648 C CA . MET A 1 84 ? -20.240 4.372 15.435 1.00 93.12 84 MET A CA 1
ATOM 649 C C . MET A 1 84 ? -18.954 5.142 15.756 1.00 93.12 84 MET A C 1
ATOM 651 O O . MET A 1 84 ? -18.096 5.347 14.899 1.00 93.12 84 MET A O 1
ATOM 655 N N . LYS A 1 85 ? -18.811 5.570 17.017 1.00 94.50 85 LYS A N 1
ATOM 656 C CA . LYS A 1 85 ? -17.584 6.229 17.502 1.00 94.50 85 LYS A CA 1
ATOM 657 C C . LYS A 1 85 ? -16.423 5.246 17.655 1.00 94.50 85 LYS A C 1
ATOM 659 O O . LYS A 1 85 ? -15.276 5.645 17.476 1.00 94.50 85 LYS A O 1
ATOM 664 N N . GLN A 1 86 ? -16.742 3.999 17.987 1.00 96.06 86 GLN A N 1
ATOM 665 C CA . GLN A 1 86 ? -15.809 2.886 18.115 1.00 96.06 86 GLN A CA 1
ATOM 666 C C . GLN A 1 86 ? -16.042 1.909 16.968 1.00 96.06 86 GLN A C 1
ATOM 668 O O . GLN A 1 86 ? -17.191 1.606 16.640 1.00 96.06 86 GLN A O 1
ATOM 673 N N . ILE A 1 87 ? -14.954 1.447 16.363 1.00 96.25 87 ILE A N 1
ATOM 674 C CA . ILE A 1 87 ? -14.966 0.481 15.271 1.00 96.25 87 ILE A CA 1
ATOM 675 C C . ILE A 1 87 ? -14.155 -0.730 15.719 1.00 96.25 87 ILE A C 1
ATOM 677 O O . ILE A 1 87 ? -12.963 -0.611 15.989 1.00 96.25 87 ILE A O 1
ATOM 681 N N . CYS A 1 88 ? -14.820 -1.877 15.802 1.00 95.69 88 CYS A N 1
ATOM 682 C CA . CYS A 1 88 ? -14.221 -3.176 16.056 1.00 95.69 88 CYS A CA 1
ATOM 683 C C . CYS A 1 88 ? -13.942 -3.870 14.719 1.00 95.69 88 CYS A C 1
ATOM 685 O O . CYS A 1 88 ? -14.832 -3.979 13.875 1.00 95.69 88 CYS A O 1
ATOM 687 N N . MET A 1 89 ? -12.709 -4.318 14.535 1.00 96.25 89 MET A N 1
ATOM 688 C CA . MET A 1 89 ? -12.193 -4.991 13.351 1.00 96.25 89 MET A CA 1
ATOM 689 C C . MET A 1 89 ? -11.568 -6.300 13.818 1.00 96.25 89 MET A C 1
ATOM 691 O O . MET A 1 89 ? -10.556 -6.258 14.506 1.00 96.25 89 MET A O 1
ATOM 695 N N . ALA A 1 90 ? -12.163 -7.439 13.483 1.00 95.44 90 ALA A N 1
ATOM 696 C CA . ALA A 1 90 ? -11.643 -8.753 13.856 1.00 95.44 90 ALA A CA 1
ATOM 697 C C . ALA A 1 90 ? -11.385 -9.573 12.596 1.00 95.44 90 ALA A C 1
ATOM 699 O O . ALA A 1 90 ? -12.311 -9.814 11.824 1.00 95.44 90 ALA A O 1
ATOM 700 N N . VAL A 1 91 ? -10.145 -9.988 12.368 1.00 94.44 91 VAL A N 1
ATOM 701 C CA . VAL A 1 91 ? -9.805 -10.897 11.272 1.00 94.44 91 VAL A CA 1
ATOM 702 C C . VAL A 1 91 ? -9.792 -12.311 11.814 1.00 94.44 91 VAL A C 1
ATOM 704 O O . VAL A 1 91 ? -9.112 -12.568 12.796 1.00 94.44 91 VAL A O 1
ATOM 707 N N . ASN A 1 92 ? -10.528 -13.211 11.168 1.00 89.50 92 ASN A N 1
ATOM 708 C CA . ASN A 1 92 ? -10.512 -14.641 11.456 1.00 89.50 92 ASN A CA 1
ATOM 709 C C . ASN A 1 92 ? -10.394 -15.395 10.128 1.00 89.50 92 ASN A C 1
ATOM 711 O O . ASN A 1 92 ? -11.288 -15.288 9.285 1.00 89.50 92 ASN A O 1
ATOM 715 N N . GLY A 1 93 ? -9.296 -16.127 9.918 1.00 81.31 93 GLY A N 1
ATOM 716 C CA . GLY A 1 93 ? -9.122 -16.983 8.734 1.00 81.31 93 GLY A CA 1
ATOM 717 C C . GLY A 1 93 ? -9.286 -16.240 7.398 1.00 81.31 93 GLY A C 1
ATOM 718 O O . GLY A 1 93 ? -10.043 -16.676 6.533 1.00 81.31 93 GLY A O 1
ATOM 719 N N . GLY A 1 94 ? -8.649 -15.070 7.257 1.00 85.94 94 GLY A N 1
ATOM 720 C CA . GLY A 1 94 ? -8.711 -14.248 6.036 1.00 85.94 94 GLY A CA 1
ATOM 721 C C . GLY A 1 94 ? -10.030 -13.491 5.827 1.00 85.94 94 GLY A C 1
ATOM 722 O O . GLY A 1 94 ? -10.270 -12.929 4.760 1.00 85.94 94 GLY A O 1
ATOM 723 N N . SER A 1 95 ? -10.910 -13.460 6.830 1.00 92.19 95 SER A N 1
ATOM 724 C CA . SER A 1 95 ? -12.152 -12.684 6.792 1.00 92.19 95 SER A CA 1
ATOM 725 C C . SER A 1 95 ? -12.145 -11.609 7.871 1.00 92.19 95 SER A C 1
ATOM 727 O O . SER A 1 95 ? -12.070 -11.919 9.056 1.00 92.19 95 SER A O 1
ATOM 729 N N . LEU A 1 96 ? -12.250 -10.344 7.465 1.00 94.19 96 LEU A N 1
ATOM 730 C CA . LEU A 1 96 ? -12.403 -9.205 8.362 1.00 94.19 96 LEU A CA 1
ATOM 731 C C . LEU A 1 96 ? -13.880 -8.999 8.684 1.00 94.19 96 LEU A C 1
ATOM 733 O O . LEU A 1 96 ? -14.685 -8.685 7.807 1.00 94.19 96 LEU A O 1
ATOM 737 N N . CYS A 1 97 ? -14.212 -9.122 9.961 1.00 93.56 97 CYS A N 1
ATOM 738 C CA . CYS A 1 97 ? -15.493 -8.779 10.541 1.00 93.56 97 CYS A CA 1
ATOM 739 C C . CYS A 1 97 ? -15.450 -7.357 11.121 1.00 93.56 97 CYS A C 1
ATOM 741 O O . CYS A 1 97 ? -14.601 -7.036 11.954 1.00 93.56 97 CYS A O 1
ATOM 743 N N . LEU A 1 98 ? -16.375 -6.504 10.688 1.00 92.12 98 LEU A N 1
ATOM 744 C CA . LEU A 1 98 ? -16.531 -5.127 11.148 1.00 92.12 98 LEU A CA 1
ATOM 745 C C . LEU A 1 98 ? -17.752 -5.011 12.054 1.00 92.12 98 LEU A C 1
ATOM 747 O O . LEU A 1 98 ? -18.875 -5.273 11.618 1.00 92.12 98 LEU A O 1
ATOM 751 N N . ASN A 1 99 ? -17.549 -4.577 13.299 1.00 88.50 99 ASN A N 1
ATOM 752 C CA . ASN A 1 99 ? -18.607 -4.360 14.294 1.00 88.50 99 ASN A CA 1
ATOM 753 C C . ASN A 1 99 ? -19.599 -5.536 14.414 1.00 88.50 99 ASN A C 1
ATOM 755 O O . ASN A 1 99 ? -20.769 -5.307 14.702 1.00 88.50 99 ASN A O 1
ATOM 759 N N . ASN A 1 100 ? -19.169 -6.773 14.141 1.00 81.88 100 ASN A N 1
ATOM 760 C CA . ASN A 1 100 ? -20.029 -7.964 14.076 1.00 81.88 100 ASN A CA 1
ATOM 761 C C . ASN A 1 100 ? -21.224 -7.852 13.104 1.00 81.88 100 ASN A C 1
ATOM 763 O O . ASN A 1 100 ? -22.226 -8.536 13.281 1.00 81.88 100 ASN A O 1
ATOM 767 N N . THR A 1 101 ? -21.139 -6.981 12.093 1.00 82.12 101 THR A N 1
ATOM 768 C CA . THR A 1 101 ? -22.250 -6.690 11.163 1.00 82.12 101 THR A CA 1
ATOM 769 C C . THR A 1 101 ? -21.906 -6.932 9.702 1.00 82.12 101 THR A C 1
ATOM 771 O O . THR A 1 101 ? -22.777 -7.327 8.934 1.00 82.12 101 THR A O 1
ATOM 774 N N . ALA A 1 102 ? -20.656 -6.706 9.304 1.00 85.00 102 ALA A N 1
ATOM 775 C CA . ALA A 1 102 ? -20.209 -6.917 7.933 1.00 85.00 102 ALA A CA 1
ATOM 776 C C . ALA A 1 102 ? -18.955 -7.783 7.909 1.00 85.00 102 ALA A C 1
ATOM 778 O O . ALA A 1 102 ? -18.066 -7.609 8.742 1.00 85.00 102 ALA A O 1
ATOM 779 N N . THR A 1 103 ? -18.865 -8.669 6.922 1.00 89.75 103 THR A N 1
ATOM 780 C CA . THR A 1 103 ? -17.694 -9.517 6.706 1.00 89.75 103 THR A CA 1
ATOM 781 C C . THR A 1 103 ? -17.179 -9.320 5.293 1.00 89.75 103 THR A C 1
ATOM 783 O O . THR A 1 103 ? -17.947 -9.383 4.334 1.00 89.75 103 THR A O 1
ATOM 786 N N . ILE A 1 104 ? -15.878 -9.084 5.162 1.00 91.69 104 ILE A N 1
ATOM 787 C CA . ILE A 1 104 ? -15.199 -9.004 3.871 1.00 91.69 104 ILE A CA 1
ATOM 788 C C . ILE A 1 104 ? -13.972 -9.910 3.869 1.00 91.69 104 ILE A C 1
ATOM 790 O O . ILE A 1 104 ? -13.337 -10.109 4.903 1.00 91.69 104 ILE A O 1
ATOM 794 N N . LYS A 1 105 ? -13.621 -10.446 2.700 1.00 91.44 105 LYS A N 1
ATOM 795 C CA . LYS A 1 105 ? -12.349 -11.153 2.532 1.00 91.44 105 LYS A CA 1
ATOM 796 C C . LYS A 1 105 ? -11.202 -10.151 2.551 1.00 91.44 105 LYS A C 1
ATOM 798 O O . LYS A 1 105 ? -11.295 -9.093 1.927 1.00 91.44 105 LYS A O 1
ATOM 803 N N . VAL A 1 106 ? -10.139 -10.501 3.258 1.00 92.31 106 VAL A N 1
ATOM 804 C CA . VAL A 1 106 ? -8.915 -9.712 3.374 1.00 92.31 106 VAL A CA 1
ATOM 805 C C . VAL A 1 106 ? -7.710 -10.619 3.236 1.00 92.31 106 VAL A C 1
ATOM 807 O O . VAL A 1 106 ? -7.767 -11.804 3.558 1.00 92.31 106 VAL A O 1
ATOM 810 N N . GLU A 1 107 ? -6.607 -10.042 2.788 1.00 91.56 107 GLU A N 1
ATOM 811 C CA . GLU A 1 107 ? -5.324 -10.727 2.865 1.00 91.56 107 GLU A CA 1
ATOM 812 C C . GLU A 1 107 ? -4.768 -10.518 4.265 1.00 91.56 107 GLU A C 1
ATOM 814 O O . GLU A 1 107 ? -4.695 -9.380 4.729 1.00 91.56 107 GLU A O 1
ATOM 819 N N . TYR A 1 108 ? -4.411 -11.607 4.939 1.00 91.56 108 TYR A N 1
ATOM 820 C CA . TYR A 1 108 ? -3.812 -11.594 6.266 1.00 91.56 108 TYR A CA 1
ATOM 821 C C . TYR A 1 108 ? -2.435 -12.245 6.205 1.00 91.56 108 TYR A C 1
ATOM 823 O O . TYR A 1 108 ? -2.258 -13.268 5.549 1.00 91.56 108 TYR A O 1
ATOM 831 N N . THR A 1 109 ? -1.470 -11.660 6.903 1.00 90.06 109 THR A N 1
ATOM 832 C CA . THR A 1 109 ? -0.128 -12.220 7.021 1.00 90.06 109 THR A CA 1
ATOM 833 C C . THR A 1 109 ? 0.539 -11.776 8.315 1.00 90.06 109 THR A C 1
ATOM 835 O O . THR A 1 109 ? 0.289 -10.684 8.832 1.00 90.06 109 THR A O 1
ATOM 838 N N . THR A 1 110 ? 1.420 -12.624 8.834 1.00 88.62 110 THR A N 1
ATOM 839 C CA . THR A 1 110 ? 2.352 -12.290 9.918 1.00 88.62 110 THR A CA 1
ATOM 840 C C . THR A 1 110 ? 3.761 -12.003 9.400 1.00 88.62 110 THR A C 1
ATOM 842 O O . THR A 1 110 ? 4.641 -11.685 10.195 1.00 88.62 110 THR A O 1
ATOM 845 N N . ALA A 1 111 ? 3.997 -12.149 8.092 1.00 87.25 111 ALA A N 1
ATOM 846 C CA . ALA A 1 111 ? 5.278 -11.844 7.469 1.00 87.25 111 ALA A CA 1
ATOM 847 C C . ALA A 1 111 ? 5.525 -10.330 7.407 1.00 87.25 111 ALA A C 1
ATOM 849 O O . ALA A 1 111 ? 4.597 -9.526 7.544 1.00 87.25 111 ALA A O 1
ATOM 850 N N . ASP A 1 112 ? 6.780 -9.948 7.163 1.00 87.31 112 ASP A N 1
ATOM 851 C CA . ASP A 1 112 ? 7.094 -8.560 6.846 1.00 87.31 112 ASP A CA 1
ATOM 852 C C . ASP A 1 112 ? 6.447 -8.176 5.508 1.00 87.31 112 ASP A C 1
ATOM 854 O O . ASP A 1 112 ? 6.649 -8.828 4.484 1.00 87.31 112 ASP A O 1
ATOM 858 N N . ILE A 1 113 ? 5.645 -7.116 5.545 1.00 90.31 113 ILE A N 1
ATOM 859 C CA . ILE A 1 113 ? 4.919 -6.569 4.399 1.00 90.31 113 ILE A CA 1
ATOM 860 C C . ILE A 1 113 ? 5.653 -5.388 3.762 1.00 90.31 113 ILE A C 1
ATOM 862 O O . ILE A 1 113 ? 5.105 -4.738 2.871 1.00 90.31 113 ILE A O 1
ATOM 866 N N . ASN A 1 114 ? 6.850 -5.046 4.238 1.00 87.12 114 ASN A N 1
ATOM 867 C CA . ASN A 1 114 ? 7.598 -3.914 3.718 1.00 87.12 114 ASN A CA 1
ATOM 868 C C . ASN A 1 114 ? 8.068 -4.169 2.284 1.00 87.12 114 ASN A C 1
ATOM 870 O O . ASN A 1 114 ? 8.722 -5.160 1.973 1.00 87.12 114 ASN A O 1
ATOM 874 N N . VAL A 1 115 ? 7.765 -3.207 1.417 1.00 87.56 115 VAL A N 1
ATOM 875 C CA . VAL A 1 115 ? 8.289 -3.129 0.054 1.00 87.56 115 VAL A CA 1
ATOM 876 C C . VAL A 1 115 ? 9.064 -1.813 -0.041 1.00 87.56 115 VAL A C 1
ATOM 878 O O . VAL A 1 115 ? 8.508 -0.780 0.346 1.00 87.56 115 VAL A O 1
ATOM 881 N N . PRO A 1 116 ? 10.322 -1.810 -0.526 1.00 85.56 116 PRO A N 1
ATOM 882 C CA . PRO A 1 116 ? 11.197 -0.636 -0.526 1.00 85.56 116 PRO A CA 1
ATOM 883 C C . PRO A 1 116 ? 10.816 0.363 -1.633 1.00 85.56 116 PRO A C 1
ATOM 885 O O . PRO A 1 116 ? 11.589 0.652 -2.542 1.00 85.56 116 PRO A O 1
ATOM 888 N N . LEU A 1 117 ? 9.595 0.890 -1.564 1.00 89.00 117 LEU A N 1
ATOM 889 C CA . LEU A 1 117 ? 9.051 1.889 -2.476 1.00 89.00 117 LEU A CA 1
ATOM 890 C C . LEU A 1 117 ? 8.753 3.179 -1.715 1.00 89.00 117 LEU A C 1
ATOM 892 O O . LEU A 1 117 ? 8.246 3.152 -0.595 1.00 89.00 117 LEU A O 1
ATOM 896 N N . SER A 1 118 ? 9.034 4.321 -2.341 1.00 88.94 118 SER A N 1
ATOM 897 C CA . SER A 1 118 ? 8.647 5.630 -1.811 1.00 88.94 118 SER A CA 1
ATOM 898 C C . SER A 1 118 ? 7.135 5.850 -1.937 1.00 88.94 118 SER A C 1
ATOM 900 O O . SER A 1 118 ? 6.478 5.244 -2.779 1.00 88.94 118 SER A O 1
ATOM 902 N N . LEU A 1 119 ? 6.554 6.769 -1.158 1.00 87.75 119 LEU A N 1
ATOM 903 C CA . LEU A 1 119 ? 5.119 7.092 -1.255 1.00 87.75 119 LEU A CA 1
ATOM 904 C C . LEU A 1 119 ? 4.692 7.533 -2.669 1.00 87.75 119 LEU A C 1
ATOM 906 O O . LEU A 1 119 ? 3.531 7.403 -3.061 1.00 87.75 119 LEU A O 1
ATOM 910 N N . PHE A 1 120 ? 5.637 8.077 -3.436 1.00 89.94 120 PHE A N 1
ATOM 911 C CA . PHE A 1 120 ? 5.431 8.647 -4.763 1.00 89.94 120 PHE A CA 1
ATOM 912 C C . PHE A 1 120 ? 6.182 7.873 -5.845 1.00 89.94 120 PHE A C 1
ATOM 914 O O . PHE A 1 120 ? 6.612 8.480 -6.826 1.00 89.94 120 PHE A O 1
ATOM 921 N N . TYR A 1 121 ? 6.319 6.556 -5.656 1.00 89.56 121 TYR A N 1
ATOM 922 C CA . TYR A 1 121 ? 7.115 5.711 -6.532 1.00 89.56 121 TYR A CA 1
ATOM 923 C C . TYR A 1 121 ? 6.773 5.887 -8.019 1.00 89.56 121 TYR A C 1
ATOM 925 O O . TYR A 1 121 ? 5.619 5.991 -8.442 1.00 89.56 121 TYR A O 1
ATOM 933 N N . THR A 1 122 ? 7.815 5.910 -8.830 1.00 88.69 122 THR A N 1
ATOM 934 C CA . THR A 1 122 ? 7.764 5.969 -10.286 1.00 88.69 122 THR A CA 1
ATOM 935 C C . THR A 1 122 ? 7.866 4.565 -10.890 1.00 88.69 122 THR A C 1
ATOM 937 O O . THR A 1 122 ? 8.314 3.631 -10.222 1.00 88.69 122 THR A O 1
ATOM 940 N N . PRO A 1 123 ? 7.521 4.390 -12.180 1.00 87.81 123 PRO A N 1
ATOM 941 C CA . PRO A 1 123 ? 7.826 3.158 -12.908 1.00 87.81 123 PRO A CA 1
ATOM 942 C C . PRO A 1 123 ? 9.299 2.740 -12.796 1.00 87.81 123 PRO A C 1
ATOM 944 O O . PRO A 1 123 ? 9.590 1.567 -12.613 1.00 87.81 123 PRO A O 1
ATOM 947 N N . GLY A 1 124 ? 10.224 3.707 -12.843 1.00 85.31 124 GLY A N 1
ATOM 948 C CA . GLY A 1 124 ? 11.654 3.441 -12.692 1.00 85.31 124 GLY A CA 1
ATOM 949 C C . GLY A 1 124 ? 12.001 2.857 -11.322 1.00 85.31 124 GLY A C 1
ATOM 950 O O . GLY A 1 124 ? 12.733 1.875 -11.254 1.00 85.31 124 GLY A O 1
ATOM 951 N N . GLU A 1 125 ? 11.441 3.411 -10.241 1.00 88.50 125 GLU A N 1
ATOM 952 C CA . GLU A 1 125 ? 11.597 2.847 -8.892 1.00 88.50 125 GLU A CA 1
ATOM 953 C C . GLU A 1 125 ? 11.047 1.422 -8.811 1.00 88.50 125 GLU A C 1
ATOM 955 O O . GLU A 1 125 ? 11.761 0.550 -8.332 1.00 88.50 125 GLU A O 1
ATOM 960 N N . ILE A 1 126 ? 9.851 1.160 -9.356 1.00 89.62 126 ILE A N 1
ATOM 961 C CA . ILE A 1 126 ? 9.280 -0.197 -9.425 1.00 89.62 126 ILE A CA 1
ATOM 962 C C . ILE A 1 126 ? 10.242 -1.156 -10.125 1.00 89.62 126 ILE A C 1
ATOM 964 O O . ILE A 1 126 ? 10.528 -2.221 -9.596 1.00 89.62 126 ILE A O 1
ATOM 968 N N . THR A 1 127 ? 10.786 -0.791 -11.285 1.00 85.19 127 THR A N 1
ATOM 969 C CA . THR A 1 127 ? 11.685 -1.688 -12.034 1.00 85.19 127 THR A CA 1
ATOM 970 C C . THR A 1 127 ? 13.048 -1.916 -11.383 1.00 85.19 127 THR A C 1
ATOM 972 O O . THR A 1 127 ? 13.757 -2.838 -11.772 1.00 85.19 127 THR A O 1
ATOM 975 N N . ARG A 1 128 ? 13.436 -1.081 -10.413 1.00 86.88 128 ARG A N 1
ATOM 976 C CA . ARG A 1 128 ? 14.685 -1.239 -9.650 1.00 86.88 128 ARG A CA 1
ATOM 977 C C . ARG A 1 128 ? 14.516 -2.102 -8.408 1.00 86.88 128 ARG A C 1
ATOM 979 O O . ARG A 1 128 ? 15.519 -2.497 -7.821 1.00 86.88 128 ARG A O 1
ATOM 986 N N . VAL A 1 129 ? 13.278 -2.365 -7.994 1.00 87.81 129 VAL A N 1
ATOM 987 C CA . VAL A 1 129 ? 13.007 -3.299 -6.906 1.00 87.81 129 VAL A CA 1
ATOM 988 C C . VAL A 1 129 ? 13.428 -4.699 -7.343 1.00 87.81 129 VAL A C 1
ATOM 990 O O . VAL A 1 129 ? 13.125 -5.144 -8.450 1.00 87.81 129 VAL A O 1
ATOM 993 N N . ASP A 1 130 ? 14.120 -5.398 -6.451 1.00 85.50 130 ASP A N 1
ATOM 994 C CA . ASP A 1 130 ? 14.561 -6.773 -6.652 1.00 85.50 130 ASP A CA 1
ATOM 995 C C . ASP A 1 130 ? 13.404 -7.756 -6.408 1.00 85.50 130 ASP A C 1
ATOM 997 O O . ASP A 1 130 ? 13.367 -8.485 -5.417 1.00 85.50 130 ASP A O 1
ATOM 1001 N N . TRP A 1 131 ? 12.408 -7.719 -7.300 1.00 84.62 131 TRP A N 1
ATOM 1002 C CA . TRP A 1 131 ? 11.192 -8.537 -7.216 1.00 84.62 131 TRP A CA 1
ATOM 1003 C C . TRP A 1 131 ? 11.442 -10.037 -7.021 1.00 84.62 131 TRP A C 1
ATOM 1005 O O . TRP A 1 131 ? 10.703 -10.621 -6.233 1.00 84.62 131 TRP A O 1
ATOM 1015 N N . PRO A 1 132 ? 12.461 -10.673 -7.639 1.00 83.25 132 PRO A N 1
ATOM 1016 C CA . PRO A 1 132 ? 12.765 -12.084 -7.390 1.00 83.25 132 PRO A CA 1
ATOM 1017 C C . PRO A 1 132 ? 13.054 -12.422 -5.921 1.00 83.25 132 PRO A C 1
ATOM 1019 O O . PRO A 1 132 ? 12.850 -13.560 -5.510 1.00 83.25 132 PRO A O 1
ATOM 1022 N N . ASN A 1 133 ? 13.511 -11.442 -5.135 1.00 84.25 133 ASN A N 1
ATOM 1023 C CA . ASN A 1 133 ? 13.794 -11.596 -3.709 1.00 84.25 133 ASN A CA 1
ATOM 1024 C C . ASN A 1 133 ? 12.636 -11.137 -2.806 1.00 84.25 133 ASN A C 1
ATOM 1026 O O . ASN A 1 133 ? 12.711 -11.288 -1.585 1.00 84.25 133 ASN A O 1
ATOM 1030 N N . ILE A 1 134 ? 11.551 -10.606 -3.378 1.00 84.75 134 ILE A N 1
ATOM 1031 C CA . ILE A 1 134 ? 10.318 -10.302 -2.650 1.00 84.75 134 ILE A CA 1
ATOM 1032 C C . ILE A 1 134 ? 9.385 -11.506 -2.750 1.00 84.75 134 ILE A C 1
ATOM 1034 O O . ILE A 1 134 ? 9.070 -11.984 -3.835 1.00 84.75 134 ILE A O 1
ATOM 1038 N N . ASN A 1 135 ? 8.904 -11.981 -1.601 1.00 86.44 135 ASN A N 1
ATOM 1039 C CA . ASN A 1 135 ? 7.929 -13.066 -1.549 1.00 86.44 135 ASN A CA 1
ATOM 1040 C C . ASN A 1 135 ? 6.664 -12.684 -2.344 1.00 86.44 135 ASN A C 1
ATOM 1042 O O . ASN A 1 135 ? 6.067 -11.635 -2.096 1.00 86.44 135 ASN A O 1
ATOM 1046 N N . GLU A 1 136 ? 6.237 -13.550 -3.266 1.00 86.31 136 GLU A N 1
ATOM 1047 C CA . GLU A 1 136 ? 5.062 -13.339 -4.122 1.00 86.31 136 GLU A CA 1
ATOM 1048 C C . GLU A 1 136 ? 3.790 -13.032 -3.313 1.00 86.31 136 GLU A C 1
ATOM 1050 O O . GLU A 1 136 ? 2.989 -12.189 -3.712 1.00 86.31 136 GLU A O 1
ATOM 1055 N N . GLN A 1 137 ? 3.660 -13.602 -2.111 1.00 86.62 137 GLN A N 1
ATOM 1056 C CA . GLN A 1 137 ? 2.554 -13.300 -1.197 1.00 86.62 137 GLN A CA 1
ATOM 1057 C C . GLN A 1 137 ? 2.479 -11.812 -0.827 1.00 86.62 137 GLN A C 1
ATOM 1059 O O . GLN A 1 137 ? 1.392 -11.288 -0.613 1.00 86.62 137 GLN A O 1
ATOM 1064 N N . ILE A 1 138 ? 3.611 -11.103 -0.765 1.00 90.12 138 ILE A N 1
ATOM 1065 C CA . ILE A 1 138 ? 3.651 -9.663 -0.469 1.00 90.12 138 ILE A CA 1
ATOM 1066 C C . ILE A 1 138 ? 3.245 -8.834 -1.692 1.00 90.12 138 ILE A C 1
ATOM 1068 O O . ILE A 1 138 ? 2.609 -7.785 -1.552 1.00 90.12 138 ILE A O 1
ATOM 1072 N N . ILE A 1 139 ? 3.568 -9.317 -2.895 1.00 89.50 139 ILE A N 1
ATOM 1073 C CA . ILE A 1 139 ? 3.131 -8.704 -4.155 1.00 89.50 139 ILE A CA 1
ATOM 1074 C C . ILE A 1 139 ? 1.602 -8.766 -4.250 1.00 89.50 139 ILE A C 1
ATOM 1076 O O . ILE A 1 139 ? 0.960 -7.751 -4.544 1.00 89.50 139 ILE A O 1
ATOM 1080 N N . ASP A 1 140 ? 1.021 -9.926 -3.941 1.00 88.88 140 ASP A N 1
ATOM 1081 C CA . ASP A 1 140 ? -0.429 -10.134 -3.924 1.00 88.88 140 ASP A CA 1
ATOM 1082 C C . ASP A 1 140 ? -1.112 -9.346 -2.798 1.00 88.88 140 ASP A C 1
ATOM 1084 O O . ASP A 1 140 ? -2.074 -8.613 -3.056 1.00 88.88 140 ASP A O 1
ATOM 1088 N N . TYR A 1 141 ? -0.532 -9.357 -1.594 1.00 92.19 141 TYR A N 1
ATOM 1089 C CA . TYR A 1 141 ? -1.019 -8.605 -0.437 1.00 92.19 141 TYR A CA 1
ATOM 1090 C C . TYR A 1 141 ? -1.224 -7.114 -0.733 1.00 92.19 141 TYR A C 1
ATOM 1092 O O . TYR A 1 141 ? -2.239 -6.525 -0.333 1.00 92.19 141 TYR A O 1
ATOM 1100 N N . TRP A 1 142 ? -0.273 -6.496 -1.445 1.00 93.06 142 TRP A N 1
ATOM 1101 C CA . TRP A 1 142 ? -0.341 -5.093 -1.862 1.00 93.06 142 TRP A CA 1
ATOM 1102 C C . TRP A 1 142 ? -1.083 -4.865 -3.182 1.00 93.06 142 TRP A C 1
ATOM 1104 O O . TRP A 1 142 ? -1.351 -3.712 -3.526 1.00 93.06 142 TRP A O 1
ATOM 1114 N N . GLY A 1 143 ? -1.436 -5.928 -3.909 1.00 89.50 143 GLY A N 1
ATOM 1115 C CA . GLY A 1 143 ? -2.046 -5.841 -5.232 1.00 89.50 143 GLY A CA 1
ATOM 1116 C C . GLY A 1 143 ? -1.145 -5.130 -6.241 1.00 89.50 143 GLY A C 1
ATOM 1117 O O . GLY A 1 143 ? -1.620 -4.238 -6.939 1.00 89.50 143 GLY A O 1
ATOM 1118 N N . LEU A 1 144 ? 0.148 -5.479 -6.266 1.00 91.25 144 LEU A N 1
ATOM 1119 C CA . LEU A 1 144 ? 1.195 -4.794 -7.040 1.00 91.25 144 LEU A CA 1
ATOM 1120 C C . LEU A 1 144 ? 1.317 -5.240 -8.506 1.00 91.25 144 LEU A C 1
ATOM 1122 O O . LEU A 1 144 ? 1.971 -4.552 -9.291 1.00 91.25 144 LEU A O 1
ATOM 1126 N N . LYS A 1 145 ? 0.700 -6.368 -8.883 1.00 90.25 145 LYS A N 1
ATOM 1127 C CA . LYS A 1 145 ? 0.804 -6.954 -10.234 1.00 90.25 145 LYS A CA 1
ATOM 1128 C C . LYS A 1 145 ? 0.534 -5.931 -11.361 1.00 90.25 145 LYS A C 1
ATOM 1130 O O . LYS A 1 145 ? 1.421 -5.748 -12.192 1.00 90.25 145 LYS A O 1
ATOM 1135 N N . PRO A 1 146 ? -0.580 -5.165 -11.359 1.00 90.19 146 PRO A N 1
ATOM 1136 C CA . PRO A 1 146 ? -0.846 -4.182 -12.417 1.00 90.19 146 PRO A CA 1
ATOM 1137 C C . PRO A 1 146 ? 0.201 -3.060 -12.512 1.00 90.19 146 PRO A C 1
ATOM 1139 O O . PRO A 1 146 ? 0.496 -2.559 -13.596 1.00 90.19 146 PRO A O 1
ATOM 1142 N N . GLN A 1 147 ? 0.755 -2.629 -11.377 1.00 91.50 147 GLN A N 1
ATOM 1143 C CA . GLN A 1 147 ? 1.758 -1.567 -11.314 1.00 91.50 147 GLN A CA 1
ATOM 1144 C C . GLN A 1 147 ? 3.105 -2.048 -11.857 1.00 91.50 147 GLN A C 1
ATOM 1146 O O . GLN A 1 147 ? 3.782 -1.284 -12.545 1.00 91.50 147 GLN A O 1
ATOM 1151 N N . ILE A 1 148 ? 3.475 -3.300 -11.564 1.00 91.44 148 ILE A N 1
ATOM 1152 C CA . ILE A 1 148 ? 4.686 -3.946 -12.085 1.00 91.44 148 ILE A CA 1
ATOM 1153 C C . ILE A 1 148 ? 4.581 -4.090 -13.606 1.00 91.44 148 ILE A C 1
ATOM 1155 O O . ILE A 1 148 ? 5.446 -3.584 -14.319 1.00 91.44 148 ILE A O 1
ATOM 1159 N N . GLU A 1 149 ? 3.483 -4.657 -14.110 1.00 91.12 149 GLU A N 1
ATOM 1160 C CA . GLU A 1 149 ? 3.254 -4.829 -15.551 1.00 91.12 149 GLU A CA 1
ATOM 1161 C C . GLU A 1 149 ? 3.267 -3.490 -16.308 1.00 91.12 149 GLU A C 1
ATOM 1163 O O . GLU A 1 149 ? 3.883 -3.361 -17.371 1.00 91.12 149 GLU A O 1
ATOM 1168 N N . GLU A 1 150 ? 2.618 -2.447 -15.774 1.00 91.69 150 GLU A N 1
ATOM 1169 C CA . GLU A 1 150 ? 2.661 -1.125 -16.407 1.00 91.69 150 GLU A CA 1
ATOM 1170 C C . GLU A 1 150 ? 4.083 -0.547 -16.395 1.00 91.69 150 GLU A C 1
ATOM 1172 O O . GLU A 1 150 ? 4.513 0.063 -17.378 1.00 91.69 150 GLU A O 1
ATOM 1177 N N . ALA A 1 151 ? 4.825 -0.721 -15.300 1.00 91.31 151 ALA A N 1
ATOM 1178 C CA . ALA A 1 151 ? 6.187 -0.218 -15.202 1.00 91.31 151 ALA A CA 1
ATOM 1179 C C . ALA A 1 151 ? 7.112 -0.881 -16.229 1.00 91.31 151 ALA A C 1
ATOM 1181 O O . ALA A 1 151 ? 7.835 -0.177 -16.937 1.00 91.31 151 ALA A O 1
ATOM 1182 N N . GLU A 1 152 ? 7.033 -2.202 -16.375 1.00 90.75 152 GLU A N 1
ATOM 1183 C CA . GLU A 1 152 ? 7.796 -2.960 -17.369 1.00 90.75 152 GLU A CA 1
ATOM 1184 C C . GLU A 1 152 ? 7.487 -2.509 -18.799 1.00 90.75 152 GLU A C 1
ATOM 1186 O O . GLU A 1 152 ? 8.407 -2.252 -19.584 1.00 90.75 152 GLU A O 1
ATOM 1191 N N . ASN A 1 153 ? 6.204 -2.330 -19.125 1.00 92.88 153 ASN A N 1
ATOM 1192 C CA . ASN A 1 153 ? 5.781 -1.843 -20.437 1.00 92.88 153 ASN A CA 1
ATOM 1193 C C . ASN A 1 153 ? 6.319 -0.434 -20.721 1.00 92.88 153 ASN A C 1
ATOM 1195 O O . ASN A 1 153 ? 6.907 -0.192 -21.775 1.00 92.88 153 ASN A O 1
ATOM 1199 N N . ARG A 1 154 ? 6.222 0.485 -19.753 1.00 90.75 154 ARG A N 1
ATOM 1200 C CA . ARG A 1 154 ? 6.746 1.852 -19.914 1.00 90.75 154 ARG A CA 1
ATOM 1201 C C . ARG A 1 154 ? 8.259 1.874 -20.088 1.00 90.75 154 ARG A C 1
ATOM 1203 O O . ARG A 1 154 ? 8.761 2.649 -20.898 1.00 90.75 154 ARG A O 1
ATOM 1210 N N . ILE A 1 155 ? 8.994 1.035 -19.359 1.00 88.69 155 ILE A N 1
ATOM 1211 C CA . ILE A 1 155 ? 10.446 0.928 -19.535 1.00 88.69 155 ILE A CA 1
ATOM 1212 C C . ILE A 1 155 ? 10.789 0.362 -20.914 1.00 88.69 155 ILE A C 1
ATOM 1214 O O . ILE A 1 155 ? 11.682 0.893 -21.575 1.00 88.69 155 ILE A O 1
ATOM 1218 N N . LYS A 1 156 ? 10.060 -0.649 -21.395 1.00 90.31 156 LYS A N 1
ATOM 1219 C CA . LYS A 1 156 ? 10.234 -1.185 -22.752 1.00 90.31 156 LYS A CA 1
ATOM 1220 C C . LYS A 1 156 ? 10.024 -0.108 -23.821 1.00 90.31 156 LYS A C 1
ATOM 1222 O O . LYS A 1 156 ? 10.836 0.002 -24.740 1.00 90.31 156 LYS A O 1
ATOM 1227 N N . ASP A 1 157 ? 8.998 0.725 -23.672 1.00 92.50 157 ASP A N 1
ATOM 1228 C CA . ASP A 1 157 ? 8.719 1.830 -24.595 1.00 92.50 157 ASP A CA 1
ATOM 1229 C C . ASP A 1 157 ? 9.809 2.906 -24.566 1.00 92.50 157 ASP A C 1
ATOM 1231 O O . ASP A 1 157 ? 10.230 3.398 -25.618 1.00 92.50 157 ASP A O 1
ATOM 1235 N N . VAL A 1 158 ? 10.324 3.238 -23.378 1.00 90.19 158 VAL A N 1
ATOM 1236 C CA . VAL A 1 158 ? 11.460 4.158 -23.226 1.00 90.19 158 VAL A CA 1
ATOM 1237 C C . VAL A 1 158 ? 12.704 3.592 -23.907 1.00 90.19 158 VAL A C 1
ATOM 1239 O O . VAL A 1 158 ? 13.332 4.304 -24.688 1.00 90.19 158 VAL A O 1
ATOM 1242 N N . ILE A 1 159 ? 13.033 2.317 -23.679 1.00 90.69 159 ILE A N 1
ATOM 1243 C CA . ILE A 1 159 ? 14.172 1.644 -24.319 1.00 90.69 159 ILE A CA 1
ATOM 1244 C C . ILE A 1 159 ? 14.045 1.710 -25.844 1.00 90.69 159 ILE A C 1
ATOM 1246 O O . ILE A 1 159 ? 14.996 2.090 -26.526 1.00 90.69 159 ILE A O 1
ATOM 1250 N N . ASN A 1 160 ? 12.866 1.390 -26.383 1.00 92.00 160 ASN A N 1
ATOM 1251 C CA . ASN A 1 160 ? 12.610 1.449 -27.821 1.00 92.00 160 ASN A CA 1
ATOM 1252 C C . ASN A 1 160 ? 12.753 2.874 -28.370 1.00 92.00 160 ASN A C 1
ATOM 1254 O O . ASN A 1 160 ? 13.402 3.076 -29.393 1.00 92.00 160 ASN A O 1
ATOM 1258 N N . THR A 1 161 ? 12.195 3.865 -27.675 1.00 91.75 161 THR A N 1
ATOM 1259 C CA . THR A 1 161 ? 12.247 5.273 -28.089 1.00 91.75 161 THR A CA 1
ATOM 1260 C C . THR A 1 161 ? 13.676 5.812 -28.086 1.00 91.75 161 THR A C 1
ATOM 1262 O O . THR A 1 161 ? 14.084 6.497 -29.023 1.00 91.75 161 THR A O 1
ATOM 1265 N N . VAL A 1 162 ? 14.447 5.508 -27.038 1.00 89.94 162 VAL A N 1
ATOM 1266 C CA . VAL A 1 162 ? 15.856 5.908 -26.933 1.00 89.94 162 VAL A CA 1
ATOM 1267 C C . VAL A 1 162 ? 16.676 5.222 -28.019 1.00 89.94 162 VAL A C 1
ATOM 1269 O O . VAL A 1 162 ? 17.452 5.891 -28.692 1.00 89.94 162 VAL A O 1
ATOM 1272 N N . TYR A 1 163 ? 16.460 3.924 -28.250 1.00 89.94 163 TYR A N 1
ATOM 1273 C CA . TYR A 1 163 ? 17.120 3.199 -29.332 1.00 89.94 163 TYR A CA 1
ATOM 1274 C C . TYR A 1 163 ? 16.859 3.842 -30.702 1.00 89.94 163 TYR A C 1
ATOM 1276 O O . TYR A 1 163 ? 17.818 4.138 -31.404 1.00 89.94 163 TYR A O 1
ATOM 1284 N N . ILE A 1 164 ? 15.599 4.129 -31.053 1.00 90.31 164 ILE A N 1
ATOM 1285 C CA . ILE A 1 164 ? 15.240 4.760 -32.338 1.00 90.31 164 ILE A CA 1
ATOM 1286 C C . ILE A 1 164 ? 15.958 6.103 -32.512 1.00 90.31 164 ILE A C 1
ATOM 1288 O O . ILE A 1 164 ? 16.487 6.380 -33.581 1.00 90.31 164 ILE A O 1
ATOM 1292 N N . LYS A 1 165 ? 16.025 6.925 -31.457 1.00 89.69 165 LYS A N 1
ATOM 1293 C CA . LYS A 1 165 ? 16.717 8.225 -31.499 1.00 89.69 165 LYS A CA 1
ATOM 1294 C C . LYS A 1 165 ? 18.236 8.107 -31.618 1.00 89.69 165 LYS A C 1
ATOM 1296 O O . LYS A 1 165 ? 18.874 9.036 -32.099 1.00 89.69 165 LYS A O 1
ATOM 1301 N N . LEU A 1 166 ? 18.813 7.013 -31.128 1.00 88.12 166 LEU A N 1
ATOM 1302 C CA . LEU A 1 166 ? 20.252 6.769 -31.182 1.00 88.12 166 LEU A CA 1
ATOM 1303 C C . LEU A 1 166 ? 20.677 6.026 -32.445 1.00 88.12 166 LEU A C 1
ATOM 1305 O O . LEU A 1 166 ? 21.856 6.086 -32.768 1.00 88.12 166 LEU A O 1
ATOM 1309 N N . ALA A 1 167 ? 19.756 5.347 -33.135 1.00 86.38 167 ALA A N 1
ATOM 1310 C CA . ALA A 1 167 ? 20.046 4.407 -34.216 1.00 86.38 167 ALA A CA 1
ATOM 1311 C C . ALA A 1 167 ? 21.009 4.971 -35.272 1.00 86.38 1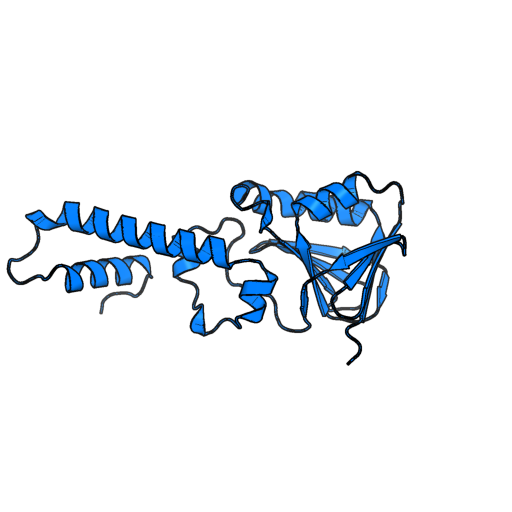67 ALA A C 1
ATOM 1313 O O . ALA A 1 167 ? 21.977 4.300 -35.624 1.00 86.38 167 ALA A O 1
ATOM 1314 N N . ASP A 1 168 ? 20.806 6.225 -35.678 1.00 85.38 168 ASP A N 1
ATOM 1315 C CA . ASP A 1 168 ? 21.614 6.904 -36.700 1.00 85.38 168 ASP A CA 1
ATOM 1316 C C . ASP A 1 168 ? 23.044 7.246 -36.242 1.00 85.38 168 ASP A C 1
ATOM 1318 O O . ASP A 1 168 ? 23.918 7.527 -37.060 1.00 85.38 168 ASP A O 1
ATOM 1322 N N . TYR A 1 169 ? 23.300 7.216 -34.934 1.00 87.50 169 TYR A N 1
ATOM 1323 C CA . TYR A 1 169 ? 24.592 7.529 -34.319 1.00 87.50 169 TYR A CA 1
ATOM 1324 C C . TYR A 1 169 ? 25.345 6.277 -33.844 1.00 87.50 169 TYR A C 1
ATOM 1326 O O . TYR A 1 169 ? 26.441 6.390 -33.289 1.00 87.50 169 TYR A O 1
ATOM 1334 N N . LEU A 1 170 ? 24.763 5.081 -34.004 1.00 85.25 170 LEU A N 1
ATOM 1335 C CA . LEU A 1 170 ? 25.358 3.844 -33.507 1.00 85.25 170 LEU A CA 1
ATOM 1336 C C . LEU A 1 170 ? 26.460 3.321 -34.444 1.00 85.25 170 LEU A C 1
ATOM 1338 O O . LEU A 1 170 ? 26.306 3.341 -35.665 1.00 85.25 170 LEU A O 1
ATOM 1342 N N . PRO A 1 171 ? 27.556 2.768 -33.891 1.00 84.06 171 PRO A N 1
ATOM 1343 C CA . PRO A 1 171 ? 28.570 2.087 -34.683 1.00 84.06 171 PRO A CA 1
ATOM 1344 C C . PRO A 1 171 ? 27.983 0.923 -35.508 1.00 84.06 171 PRO A C 1
ATOM 1346 O O . PRO A 1 171 ? 27.129 0.199 -34.989 1.00 84.06 171 PRO A O 1
ATOM 1349 N N . PRO A 1 172 ? 28.502 0.634 -36.719 1.00 76.88 172 PRO A N 1
ATOM 1350 C CA . PRO A 1 172 ? 27.973 -0.417 -37.604 1.00 76.88 172 PRO A CA 1
ATOM 1351 C C . PRO A 1 172 ? 27.968 -1.832 -37.003 1.00 76.88 172 PRO A C 1
ATOM 1353 O O . PRO A 1 172 ? 27.245 -2.710 -37.460 1.00 76.88 172 PRO A O 1
ATOM 1356 N N . ASN A 1 173 ? 28.796 -2.073 -35.985 1.00 81.75 173 ASN A N 1
ATOM 1357 C CA . ASN A 1 173 ? 28.923 -3.352 -35.283 1.00 81.75 173 ASN A CA 1
ATOM 1358 C C . ASN A 1 173 ? 28.005 -3.474 -34.048 1.00 81.75 173 ASN A C 1
ATOM 1360 O O . ASN A 1 173 ? 28.048 -4.488 -33.343 1.00 81.75 173 ASN A O 1
ATOM 1364 N N . SER A 1 174 ? 27.188 -2.457 -33.761 1.00 82.06 174 SER A N 1
ATOM 1365 C CA . SER A 1 174 ? 26.248 -2.464 -32.641 1.00 82.06 174 SER A CA 1
ATOM 1366 C C . SER A 1 174 ? 24.940 -3.137 -33.043 1.00 82.06 174 SER A C 1
ATOM 1368 O O . SER A 1 174 ? 24.241 -2.672 -33.936 1.00 82.06 174 SER A O 1
ATOM 1370 N N . THR A 1 175 ? 24.574 -4.224 -32.362 1.00 85.19 175 THR A N 1
ATOM 1371 C CA . THR A 1 175 ? 23.268 -4.861 -32.568 1.00 85.19 175 THR A CA 1
ATOM 1372 C C . THR A 1 175 ? 22.203 -4.194 -31.703 1.00 85.19 175 THR A C 1
ATOM 1374 O O . THR A 1 175 ? 22.470 -3.798 -30.566 1.00 85.19 175 THR A O 1
ATOM 1377 N N . GLU A 1 176 ? 20.971 -4.127 -32.213 1.00 87.12 176 GLU A N 1
ATOM 1378 C CA . GLU A 1 176 ? 19.805 -3.602 -31.488 1.00 87.12 176 GLU A CA 1
ATOM 1379 C C . GLU A 1 176 ? 19.689 -4.198 -30.079 1.00 87.12 176 GLU A C 1
ATOM 1381 O O . GLU A 1 176 ? 19.572 -3.465 -29.098 1.00 87.12 176 GLU A O 1
ATOM 1386 N N . SER A 1 177 ? 19.805 -5.525 -29.966 1.00 88.12 177 SER A N 1
ATOM 1387 C CA . SER A 1 177 ? 19.722 -6.230 -28.684 1.00 88.12 177 SER A CA 1
ATOM 1388 C C . SER A 1 177 ? 20.779 -5.762 -27.680 1.00 88.12 177 SER A C 1
ATOM 1390 O O . SER A 1 177 ? 20.450 -5.584 -26.512 1.00 88.12 177 SER A O 1
ATOM 1392 N N . LYS A 1 178 ? 22.030 -5.534 -28.111 1.00 87.69 178 LYS A N 1
ATOM 1393 C CA . LYS A 1 178 ? 23.107 -5.078 -27.216 1.00 87.69 178 LYS A CA 1
ATOM 1394 C C . LYS A 1 178 ? 22.872 -3.649 -26.735 1.00 87.69 178 LYS A C 1
ATOM 1396 O O . LYS A 1 178 ? 23.137 -3.340 -25.580 1.00 87.69 178 LYS A O 1
ATOM 1401 N N . ILE A 1 179 ? 22.374 -2.776 -27.608 1.00 88.81 179 ILE A N 1
ATOM 1402 C CA . ILE A 1 179 ? 22.120 -1.375 -27.257 1.00 88.81 179 ILE A CA 1
ATOM 1403 C C . ILE A 1 179 ? 20.910 -1.249 -26.337 1.00 88.81 179 ILE A C 1
ATOM 1405 O O . ILE A 1 179 ? 20.980 -0.532 -25.342 1.00 88.81 179 ILE A O 1
ATOM 1409 N N . LYS A 1 180 ? 19.828 -1.981 -26.615 1.00 89.94 180 LYS A N 1
ATOM 1410 C CA . LYS A 1 180 ? 18.653 -2.010 -25.737 1.00 89.94 180 LYS A CA 1
ATOM 1411 C C . LYS A 1 180 ? 18.986 -2.546 -24.347 1.00 89.94 180 LYS A C 1
ATOM 1413 O O . LYS A 1 180 ? 18.489 -1.990 -23.371 1.00 89.94 180 LYS A O 1
ATOM 1418 N N . GLU A 1 181 ? 19.859 -3.549 -24.251 1.00 88.19 181 GLU A N 1
ATOM 1419 C CA . GLU A 1 181 ? 20.313 -4.058 -22.954 1.00 88.19 181 GLU A CA 1
ATOM 1420 C C . GLU A 1 181 ? 21.156 -3.023 -22.197 1.00 88.19 181 GLU A C 1
ATOM 1422 O O . GLU A 1 181 ? 20.864 -2.744 -21.040 1.00 88.19 181 GLU A O 1
ATOM 1427 N N . LYS A 1 182 ? 22.086 -2.325 -22.864 1.00 86.38 182 LYS A N 1
ATOM 1428 C CA . LYS A 1 182 ? 22.822 -1.209 -22.238 1.00 86.38 182 LYS A CA 1
ATOM 1429 C C . LYS A 1 182 ? 21.897 -0.099 -21.730 1.00 86.38 182 LYS A C 1
ATOM 1431 O O . LYS A 1 182 ? 22.084 0.415 -20.632 1.00 86.38 182 LYS A O 1
ATOM 1436 N N . ILE A 1 183 ? 20.878 0.276 -22.509 1.00 87.25 183 ILE A N 1
ATOM 1437 C CA . ILE A 1 183 ? 19.883 1.272 -22.077 1.00 87.25 183 ILE A CA 1
ATOM 1438 C C . ILE A 1 183 ? 19.127 0.760 -20.840 1.00 87.25 183 ILE A C 1
ATOM 1440 O O . ILE A 1 183 ? 18.910 1.521 -19.896 1.00 87.25 183 ILE A O 1
ATOM 1444 N N . ARG A 1 184 ? 18.749 -0.525 -20.815 1.00 86.69 184 ARG A N 1
ATOM 1445 C CA . ARG A 1 184 ? 18.092 -1.158 -19.664 1.00 86.69 184 ARG A CA 1
ATOM 1446 C C . ARG A 1 184 ? 18.977 -1.136 -18.415 1.00 86.69 184 ARG A C 1
ATOM 1448 O O . ARG A 1 184 ? 18.480 -0.764 -17.355 1.00 86.69 184 ARG A O 1
ATOM 1455 N N . GLU A 1 185 ? 20.256 -1.483 -18.530 1.00 86.00 185 GLU A N 1
ATOM 1456 C CA . GLU A 1 185 ? 21.224 -1.448 -17.422 1.00 86.00 185 GLU A CA 1
ATOM 1457 C C . GLU A 1 185 ? 21.345 -0.041 -16.820 1.00 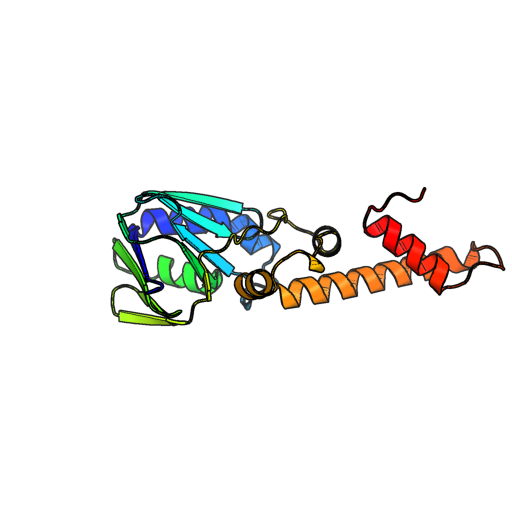86.00 185 GLU A C 1
ATOM 1459 O O . GLU A 1 185 ? 21.257 0.122 -15.599 1.00 86.00 185 GLU A O 1
ATOM 1464 N N . ILE A 1 186 ? 21.426 0.987 -17.675 1.00 84.44 186 ILE A N 1
ATOM 1465 C CA . ILE A 1 186 ? 21.447 2.398 -17.259 1.00 84.44 186 ILE A CA 1
ATOM 1466 C C . ILE A 1 186 ? 20.164 2.768 -16.500 1.00 84.44 186 ILE A C 1
ATOM 1468 O O . ILE A 1 186 ? 20.230 3.373 -15.429 1.00 84.44 186 ILE A O 1
ATOM 1472 N N . ILE A 1 187 ? 18.987 2.395 -17.016 1.00 81.00 187 ILE A N 1
ATOM 1473 C CA . ILE A 1 187 ? 17.694 2.668 -16.361 1.00 81.00 187 ILE A CA 1
ATOM 1474 C C . ILE A 1 187 ? 17.618 1.984 -14.988 1.00 81.00 187 ILE A C 1
ATOM 1476 O O . ILE A 1 187 ? 17.185 2.606 -14.007 1.00 81.00 187 ILE A O 1
ATOM 1480 N N . ALA A 1 188 ? 18.085 0.737 -14.907 1.00 78.00 188 ALA A N 1
ATOM 1481 C CA . ALA A 1 188 ? 18.159 -0.041 -13.675 1.00 78.00 188 ALA A CA 1
ATOM 1482 C C . ALA A 1 188 ? 19.190 0.510 -12.672 1.00 78.00 188 ALA A C 1
ATOM 1484 O O . ALA A 1 188 ? 19.213 0.071 -11.526 1.00 78.00 188 ALA A O 1
ATOM 1485 N N . GLY A 1 189 ? 20.026 1.476 -13.068 1.00 74.75 189 GLY A N 1
ATOM 1486 C CA . GLY A 1 189 ? 21.077 2.028 -12.214 1.00 74.75 189 GLY A CA 1
ATOM 1487 C C . GLY A 1 189 ? 22.223 1.046 -11.959 1.00 74.75 189 GLY A C 1
ATOM 1488 O O . GLY A 1 189 ? 23.006 1.256 -11.035 1.00 74.75 189 GLY A O 1
ATOM 1489 N N . LYS A 1 190 ? 22.337 -0.019 -12.763 1.00 68.38 190 LYS A N 1
ATOM 1490 C CA . LYS A 1 190 ? 23.503 -0.900 -12.748 1.00 68.38 190 LYS A CA 1
ATOM 1491 C C . LYS A 1 190 ? 24.607 -0.158 -13.492 1.00 68.38 190 LYS A C 1
ATOM 1493 O O . LYS A 1 190 ? 24.554 -0.021 -14.710 1.00 68.38 190 LYS A O 1
ATOM 1498 N N . SER A 1 191 ? 25.543 0.423 -12.742 1.00 48.16 191 SER A N 1
ATOM 1499 C CA . SER A 1 191 ? 26.674 1.146 -13.325 1.00 48.16 191 SER A CA 1
ATOM 1500 C C . SER A 1 191 ? 27.414 0.224 -14.293 1.00 48.16 191 SER A C 1
ATOM 1502 O O . SER A 1 191 ? 27.781 -0.888 -13.920 1.00 48.16 191 SER A O 1
ATOM 1504 N N . MET A 1 192 ? 27.615 0.688 -15.526 1.00 46.31 192 MET A N 1
ATOM 1505 C CA . MET A 1 192 ? 28.477 0.009 -16.489 1.00 46.31 192 MET A CA 1
ATOM 1506 C C . MET A 1 192 ? 29.917 0.097 -15.961 1.00 46.31 192 MET A C 1
ATOM 1508 O O . MET A 1 192 ? 30.427 1.207 -15.794 1.00 46.31 192 MET A O 1
ATOM 1512 N N . CYS A 1 193 ? 30.525 -1.048 -15.642 1.00 36.09 193 CYS A N 1
ATOM 1513 C CA . CYS A 1 193 ? 31.979 -1.167 -15.511 1.00 36.09 193 CYS A CA 1
ATOM 1514 C C . CYS A 1 193 ? 32.620 -1.220 -16.901 1.00 36.09 193 CYS A C 1
ATOM 1516 O O . CYS A 1 193 ? 32.022 -1.861 -17.797 1.00 36.09 193 CYS A O 1
#

pLDDT: mean 89.53, std 8.9, range [36.09, 98.06]

Sequence (193 aa):
MNDTITIRATKKSLSTAVKALFAGYKKHAKYSDAYKLSLSVATPGLVTARVLGGEYSFEAETEGTGSFSVSYRWFRLFVKDCKMKQICMAVNGGSLCLNNTATIKVEYTTADINVPLSLFYTPGEITRVDWPNINEQIIDYWGLKPQIEEAENRIKDVINTVYIKLADYLPPNSTESKIKEKIREIIAGKSMC

Secondary structure (DSSP, 8-state):
---EEEEEEEHHHHHHHHHHTHHHHHHTGGGTTT-EEEEEEEETTEEEEEETTEEEEEE-EEES-EEEEEEHHHHHHHHHH---SEEEEEEETTEEEETTTEEEE-EEESS-------TT--HHHHHHS-GGGS-HHHHHHHT-HHHHHHHHHHHHHHHHHHHHHHGGGS-TT--HHHHHHHHHHHHTT----

Foldseek 3Di:
DWLKKKWKDFLVLLLVFLVQLVLLCVLVVVCQQLFKWKWWDPDAQKIWIDGAADIDIDGTHMDDGWMKIDRSVVSNVCSVPDPDRMWMWMDTPQWTQIPVPDIDGIQIDRDDLHFPAHSNGDLLNLLLGPVVPDDVSSCVNRSVVVVPVVSVVVLLVVLVVVCVVCVVVDDPPDDSVNSSVVSVCVSSVVDDD

Radius of gyration: 20.92 Å; chains: 1; bounding box: 54×33×60 Å

Organism: NCBI:txid2725562